Protein AF-A0A937NQ69-F1 (afdb_monomer)

Sequence (233 aa):
MQRYAHHDDRSLALEIIPSWLDWVEQQDMAGAYMATWIAFNAIYVAEYKRPYAERAKNGPKYPKEPNEYGLKLIRLQGPPSERCMIRHTLGKLPPYFKWELLNLSSPTKKGDTCLSFFARRIPVWQDTEIAQDELKQLVNGVINVRRTLNQDTPHWTPVDLNALEQFTVEAAEGATPNIPTVLVNQIGDLLYTVRNNLFHGCKVSGDSNDDEVLRNALELLRAIVTFYINWTD

pLDDT: mean 82.88, std 17.28, range [32.25, 98.56]

Solvent-accessible surface area (backbone atoms only — not comparable to full-atom values): 13733 Å² total; per-residue (Å²): 144,88,86,83,86,81,74,58,69,50,56,61,49,51,68,51,40,62,67,49,54,63,51,27,77,76,45,57,74,66,53,23,38,52,52,55,46,52,48,40,49,47,50,26,57,46,66,57,77,63,68,70,63,73,79,66,89,82,58,82,79,72,83,60,66,51,46,103,83,68,47,74,57,83,83,64,75,70,50,78,52,68,69,55,33,42,36,52,41,60,64,68,54,53,69,71,56,51,52,46,61,60,59,34,70,24,88,85,42,90,92,40,22,28,56,52,48,32,37,69,38,64,31,70,58,90,78,37,78,36,55,47,36,78,86,68,45,78,36,26,33,42,66,32,67,91,69,33,84,48,72,53,61,60,37,61,37,61,46,64,49,67,64,50,49,52,38,51,53,36,47,72,73,70,48,86,49,76,78,57,67,67,59,59,39,33,52,45,50,38,49,51,39,54,49,51,40,64,80,66,48,86,70,60,100,65,58,86,62,51,66,62,52,46,51,31,44,36,52,56,50,47,54,53,45,53,48,62,64,70,57,76,133

Foldseek 3Di:
DPDPPDDLLLVVLLVCLVVLQVVLVVDDLLSNLVSLVVSVLSQLVSQVPDPQFDPPPDDPQPDFDQDVVRDRDRPTVGGPDPLRSLLSSLVPDDLVLLVCLLQDCQPVDPPDALLRQQQPDFADAPNDTQQAALVRDGDGQAFQNVPQPDSNDTDHLHADPVLSVQQVVCVVVVHPGDRDSRRSSSLSVSSVSLNNCSVPPPDDPPSPPNVSSSRSNSSSSCSSSVCSSPDDD

Structure (mmCIF, N/CA/C/O backbone):
data_AF-A0A937NQ69-F1
#
_entry.id   AF-A0A937NQ69-F1
#
loop_
_atom_site.group_PDB
_atom_site.id
_atom_site.type_symbol
_atom_site.label_atom_id
_atom_site.label_alt_id
_atom_site.label_comp_id
_atom_site.label_asym_id
_atom_site.label_entity_id
_atom_site.label_seq_id
_atom_site.pdbx_PDB_ins_code
_atom_site.Cartn_x
_atom_site.Cartn_y
_atom_site.Cartn_z
_atom_site.occupancy
_atom_site.B_iso_or_equiv
_atom_site.auth_seq_id
_atom_site.auth_comp_id
_atom_site.auth_asym_id
_atom_site.auth_atom_id
_atom_site.pdbx_PDB_model_num
ATOM 1 N N . MET A 1 1 ? 39.477 8.726 -8.463 1.00 36.53 1 MET A N 1
ATOM 2 C CA . MET A 1 1 ? 38.013 8.804 -8.669 1.00 36.53 1 MET A CA 1
ATOM 3 C C . MET A 1 1 ? 37.358 9.052 -7.305 1.00 36.53 1 MET A C 1
ATOM 5 O O . MET A 1 1 ? 36.787 8.155 -6.710 1.00 36.53 1 MET A O 1
ATOM 9 N N . GLN A 1 2 ? 37.566 10.253 -6.758 1.00 35.22 2 GLN A N 1
ATOM 10 C CA . GLN A 1 2 ? 37.153 10.692 -5.415 1.00 35.22 2 GLN A CA 1
ATOM 11 C C . GLN A 1 2 ? 36.310 11.960 -5.607 1.00 35.22 2 GLN A C 1
ATOM 13 O O . GLN A 1 2 ? 36.849 13.061 -5.602 1.00 35.22 2 GLN A O 1
ATOM 18 N N . ARG A 1 3 ? 35.016 11.815 -5.916 1.00 32.25 3 ARG A N 1
ATOM 19 C CA . ARG A 1 3 ? 34.128 12.973 -6.156 1.00 32.25 3 ARG A CA 1
ATOM 20 C C . ARG A 1 3 ? 32.728 12.874 -5.537 1.00 32.25 3 ARG A C 1
ATOM 22 O O . ARG A 1 3 ? 31.893 13.707 -5.845 1.00 32.25 3 ARG A O 1
ATOM 29 N N . TYR A 1 4 ? 32.505 11.928 -4.625 1.00 40.19 4 TYR A N 1
ATOM 30 C CA . TYR A 1 4 ? 31.243 11.791 -3.876 1.00 40.19 4 TYR A CA 1
ATOM 31 C C . TYR A 1 4 ? 31.490 11.603 -2.373 1.00 40.19 4 TYR A C 1
ATOM 33 O O . TYR A 1 4 ? 30.848 10.795 -1.718 1.00 40.19 4 TYR A O 1
ATOM 41 N N . ALA A 1 5 ? 32.491 12.288 -1.824 1.00 39.75 5 ALA A N 1
ATOM 42 C CA . ALA A 1 5 ? 32.742 12.288 -0.389 1.00 39.75 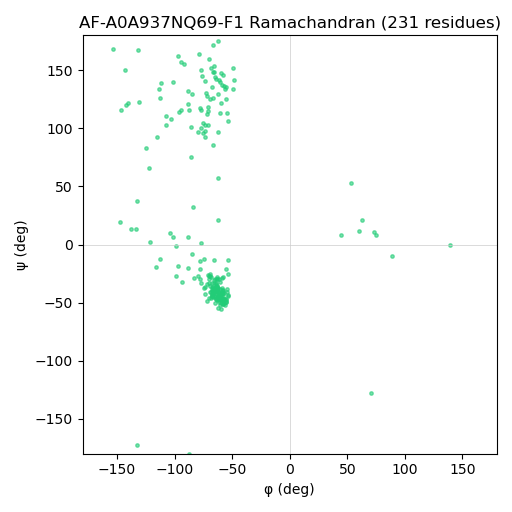5 ALA A CA 1
ATOM 43 C C . ALA A 1 5 ? 32.335 13.660 0.151 1.00 39.75 5 ALA A C 1
ATOM 45 O O . ALA A 1 5 ? 33.072 14.611 -0.085 1.00 39.75 5 ALA A O 1
ATOM 46 N N . HIS A 1 6 ? 31.158 13.732 0.793 1.00 42.56 6 HIS A N 1
ATOM 47 C CA . HIS A 1 6 ? 30.774 14.651 1.887 1.00 42.56 6 HIS A CA 1
ATOM 48 C C . HIS A 1 6 ? 29.361 15.257 1.860 1.00 42.56 6 HIS A C 1
ATOM 50 O O . HIS A 1 6 ? 29.017 15.924 2.830 1.00 42.56 6 HIS A O 1
ATOM 56 N N . HIS A 1 7 ? 28.507 14.977 0.873 1.00 45.22 7 HIS A N 1
ATOM 57 C CA . HIS A 1 7 ? 27.068 15.189 1.079 1.00 45.22 7 HIS A CA 1
ATOM 58 C C . HIS A 1 7 ? 26.450 13.923 1.676 1.00 45.22 7 HIS A C 1
ATOM 60 O O . HIS A 1 7 ? 26.743 12.823 1.215 1.00 45.22 7 HIS A O 1
ATOM 66 N N . ASP A 1 8 ? 25.654 14.074 2.738 1.00 66.75 8 ASP A N 1
ATOM 67 C CA . ASP A 1 8 ? 24.779 13.006 3.222 1.00 66.75 8 ASP A CA 1
ATOM 68 C C . ASP A 1 8 ? 23.813 12.677 2.077 1.00 66.75 8 ASP A C 1
ATOM 70 O O . ASP A 1 8 ? 23.024 13.532 1.673 1.00 66.75 8 ASP A O 1
ATOM 74 N N . ASP A 1 9 ? 23.912 11.474 1.501 1.00 62.81 9 ASP A N 1
ATOM 75 C CA . ASP A 1 9 ? 23.063 11.034 0.382 1.00 62.81 9 ASP A CA 1
ATOM 76 C C . ASP A 1 9 ? 21.566 11.192 0.717 1.00 62.81 9 ASP A C 1
ATOM 78 O O . ASP A 1 9 ? 20.745 11.406 -0.175 1.00 62.81 9 ASP A O 1
ATOM 82 N N . ARG A 1 10 ? 21.216 11.163 2.015 1.00 66.31 10 ARG A N 1
ATOM 83 C CA . ARG A 1 10 ? 19.878 11.492 2.521 1.00 66.31 10 ARG A CA 1
ATOM 84 C C . ARG A 1 10 ? 19.500 12.945 2.236 1.00 66.31 10 ARG A C 1
ATOM 86 O O . ARG A 1 10 ? 18.413 13.181 1.727 1.00 66.31 10 ARG A O 1
ATOM 93 N N . SER A 1 11 ? 20.373 13.909 2.525 1.00 67.88 11 SER A N 1
ATOM 94 C CA . SER A 1 11 ? 20.102 15.335 2.299 1.00 67.88 11 SER A CA 1
ATOM 95 C C . SER A 1 11 ? 19.882 15.639 0.819 1.00 67.88 11 SER A C 1
ATOM 97 O O . SER A 1 11 ? 18.894 16.277 0.479 1.00 67.88 11 SER A O 1
ATOM 99 N N . LEU A 1 12 ? 20.723 15.100 -0.072 1.00 68.69 12 LEU A N 1
ATOM 100 C CA . LEU A 1 12 ? 20.570 15.318 -1.516 1.00 68.69 12 LEU A CA 1
ATOM 101 C C . LEU A 1 12 ? 19.281 14.683 -2.064 1.00 68.69 12 LEU A C 1
ATOM 103 O O . LEU A 1 12 ? 18.602 15.274 -2.901 1.00 68.69 12 LEU A O 1
ATOM 107 N N . ALA A 1 13 ? 18.935 13.483 -1.587 1.00 68.06 13 ALA A N 1
ATOM 108 C CA . ALA A 1 13 ? 17.679 12.834 -1.939 1.00 68.06 13 ALA A CA 1
ATOM 109 C C . ALA A 1 13 ? 16.472 13.654 -1.466 1.00 68.06 13 ALA A C 1
ATOM 111 O O . ALA A 1 13 ? 15.539 13.843 -2.234 1.00 68.06 13 ALA A O 1
ATOM 112 N N . LEU A 1 14 ? 16.487 14.168 -0.236 1.00 73.75 14 LEU A N 1
ATOM 113 C CA . LEU A 1 14 ? 15.378 14.954 0.307 1.00 73.75 14 LEU A CA 1
ATOM 114 C C . LEU A 1 14 ? 15.241 16.333 -0.361 1.00 73.75 14 LEU A C 1
ATOM 116 O O . LEU A 1 14 ? 14.121 16.793 -0.553 1.00 73.75 14 LEU A O 1
ATOM 120 N N . GLU A 1 15 ? 16.344 16.959 -0.783 1.00 77.94 15 GLU A N 1
ATOM 121 C CA . GLU A 1 15 ? 16.347 18.273 -1.449 1.00 77.94 15 GLU A CA 1
ATOM 122 C C . GLU A 1 15 ? 15.619 18.282 -2.804 1.00 77.94 15 GLU A C 1
ATOM 124 O O . GLU A 1 15 ? 15.009 19.288 -3.172 1.00 77.94 15 GLU A O 1
ATOM 129 N N . ILE A 1 16 ? 15.652 17.177 -3.557 1.00 78.31 16 ILE A N 1
ATOM 130 C CA . ILE A 1 16 ? 15.035 17.106 -4.896 1.00 78.31 16 ILE A CA 1
ATOM 131 C C . ILE A 1 16 ? 13.562 16.682 -4.869 1.00 78.31 16 ILE A C 1
ATOM 133 O O . ILE A 1 16 ? 12.834 16.947 -5.829 1.00 78.31 16 ILE A O 1
ATOM 137 N N . ILE A 1 17 ? 13.107 16.045 -3.786 1.00 79.62 17 ILE A N 1
ATOM 138 C CA . ILE A 1 17 ? 11.756 15.476 -3.709 1.00 79.62 17 ILE A CA 1
ATOM 139 C C . ILE A 1 17 ? 10.645 16.540 -3.797 1.00 79.62 17 ILE A C 1
ATOM 141 O O . ILE A 1 17 ? 9.675 16.263 -4.500 1.00 79.62 17 ILE A O 1
ATOM 145 N N . PRO A 1 18 ? 10.734 17.743 -3.190 1.00 80.06 18 PRO A N 1
ATOM 146 C CA . PRO A 1 18 ? 9.692 18.764 -3.341 1.00 80.06 18 PRO A CA 1
ATOM 147 C C . PRO A 1 18 ? 9.409 19.119 -4.807 1.00 80.06 18 PRO A C 1
ATOM 149 O O . PRO A 1 18 ? 8.265 19.062 -5.245 1.00 80.06 18 PRO A O 1
ATOM 152 N N . SER A 1 19 ? 10.461 19.350 -5.602 1.00 78.31 19 SER A N 1
ATOM 153 C CA . SER A 1 19 ? 10.330 19.605 -7.046 1.00 78.31 19 SER A CA 1
ATOM 154 C C . SER A 1 19 ? 9.688 18.427 -7.793 1.00 78.31 19 SER A C 1
ATOM 156 O O . SER A 1 19 ? 8.999 18.616 -8.794 1.00 78.31 19 SER A O 1
ATOM 158 N N . TRP A 1 20 ? 9.915 17.193 -7.331 1.00 77.81 20 TRP A N 1
ATOM 159 C CA . TRP A 1 20 ? 9.268 16.006 -7.894 1.00 77.81 20 TRP A CA 1
ATOM 160 C C . TRP A 1 20 ? 7.795 15.901 -7.507 1.00 77.81 20 TRP A C 1
ATOM 162 O O . TRP A 1 20 ? 6.997 15.478 -8.340 1.00 77.81 20 TRP A O 1
ATOM 172 N N . LEU A 1 21 ? 7.417 16.295 -6.289 1.00 78.38 21 LEU A N 1
ATOM 173 C CA . LEU A 1 21 ? 6.015 16.340 -5.871 1.00 78.38 21 LEU A CA 1
ATOM 174 C C . LEU A 1 21 ? 5.224 17.405 -6.641 1.00 78.38 21 LEU A C 1
ATOM 176 O O . LEU A 1 21 ? 4.097 17.136 -7.044 1.00 78.38 21 LEU A O 1
ATOM 180 N N . ASP A 1 22 ? 5.822 18.553 -6.952 1.00 81.56 22 ASP A N 1
ATOM 181 C CA . ASP A 1 22 ? 5.175 19.549 -7.818 1.00 81.56 22 ASP A CA 1
ATOM 182 C C . ASP A 1 22 ? 4.933 19.002 -9.237 1.00 81.56 22 ASP A C 1
ATOM 184 O O . ASP A 1 22 ? 3.913 19.282 -9.871 1.00 81.56 22 ASP A O 1
ATOM 188 N N . TRP A 1 23 ? 5.857 18.179 -9.746 1.00 79.31 23 TRP A N 1
ATOM 189 C CA . TRP A 1 23 ? 5.709 17.524 -11.047 1.00 79.31 23 TRP A CA 1
ATOM 190 C C . TRP A 1 23 ? 4.661 16.399 -11.040 1.00 79.31 23 TRP A C 1
ATOM 192 O O . TRP A 1 23 ? 3.956 16.217 -12.035 1.00 79.31 23 TRP A O 1
ATOM 202 N N . VAL A 1 24 ? 4.526 15.673 -9.923 1.00 80.94 24 VAL A N 1
ATOM 203 C CA . VAL A 1 24 ? 3.515 14.620 -9.704 1.00 80.94 24 VAL A CA 1
ATOM 204 C C . VAL A 1 24 ? 2.098 15.143 -9.956 1.00 80.94 24 VAL A C 1
ATOM 206 O O . VAL A 1 24 ? 1.294 14.427 -10.546 1.00 80.94 24 VAL A O 1
ATOM 209 N N . GLU A 1 25 ? 1.798 16.385 -9.566 1.00 82.12 25 GLU A N 1
ATOM 210 C CA . GLU A 1 25 ? 0.474 17.005 -9.751 1.00 82.12 25 GLU A CA 1
ATOM 211 C C . GLU A 1 25 ? 0.093 17.224 -11.228 1.00 82.12 25 GLU A C 1
ATOM 213 O O . GLU A 1 25 ? -1.067 17.475 -11.545 1.00 82.12 25 GLU A O 1
ATOM 218 N N . GLN A 1 26 ? 1.053 17.108 -12.150 1.00 83.56 26 GLN A N 1
ATOM 219 C CA . GLN A 1 26 ? 0.836 17.251 -13.594 1.00 83.56 26 GLN A CA 1
ATOM 220 C C . GLN A 1 26 ? 0.705 15.903 -14.322 1.00 83.56 26 GLN A C 1
ATOM 222 O O . GLN A 1 26 ? 0.546 15.885 -15.544 1.00 83.56 26 GLN A O 1
ATOM 227 N N . GLN A 1 27 ? 0.821 14.780 -13.608 1.00 83.31 27 GLN A N 1
ATOM 228 C CA . GLN A 1 27 ? 0.787 13.437 -14.188 1.00 83.31 27 GLN A CA 1
ATOM 229 C C . GLN A 1 27 ? -0.603 12.797 -14.082 1.00 83.31 27 GLN A C 1
ATOM 231 O O . GLN A 1 27 ? -1.436 13.192 -13.266 1.00 83.31 27 GLN A O 1
ATOM 236 N N . ASP A 1 28 ? -0.843 11.758 -14.887 1.00 88.12 28 ASP A N 1
ATOM 237 C CA . ASP A 1 28 ? -1.948 10.837 -14.625 1.00 88.12 28 ASP A CA 1
ATOM 238 C C . ASP A 1 28 ? -1.697 10.035 -13.331 1.00 88.12 28 ASP A C 1
ATOM 240 O O . ASP A 1 28 ? -0.620 10.086 -12.735 1.00 88.12 28 ASP A O 1
ATOM 244 N N . MET A 1 29 ? -2.694 9.278 -12.867 1.00 88.19 29 MET A N 1
ATOM 245 C CA . MET A 1 29 ? -2.609 8.569 -11.583 1.00 88.19 29 MET A CA 1
ATOM 246 C C . MET A 1 29 ? -1.414 7.603 -11.513 1.00 88.19 29 MET A C 1
ATOM 248 O O . MET A 1 29 ? -0.751 7.485 -10.480 1.00 88.19 29 MET A O 1
ATOM 252 N N . ALA A 1 30 ? -1.122 6.914 -12.620 1.00 88.94 30 ALA A N 1
ATOM 253 C CA . ALA A 1 30 ? -0.011 5.977 -12.702 1.00 88.94 30 ALA A CA 1
ATOM 254 C C . ALA A 1 30 ? 1.339 6.709 -12.670 1.00 88.94 30 ALA A C 1
ATOM 256 O O . ALA A 1 30 ? 2.225 6.320 -11.908 1.00 88.94 30 ALA A O 1
ATOM 257 N N . GLY A 1 31 ? 1.493 7.784 -13.445 1.00 89.12 31 GLY A N 1
ATOM 258 C CA . GLY A 1 31 ? 2.683 8.628 -13.453 1.00 89.12 31 GLY A CA 1
ATOM 259 C C . GLY A 1 31 ? 2.930 9.282 -12.096 1.00 89.12 31 GLY A C 1
ATOM 260 O O . GLY A 1 31 ? 4.052 9.230 -11.592 1.00 89.12 31 GLY A O 1
ATOM 261 N N . ALA A 1 32 ? 1.874 9.789 -11.456 1.00 91.00 32 ALA A N 1
ATOM 262 C CA . ALA A 1 32 ? 1.913 10.339 -10.108 1.00 91.00 32 ALA A CA 1
ATOM 263 C C . ALA A 1 32 ? 2.425 9.301 -9.099 1.00 91.00 32 ALA A C 1
ATOM 265 O O . ALA A 1 32 ? 3.402 9.551 -8.392 1.00 91.00 32 ALA A O 1
ATOM 266 N N . TYR A 1 33 ? 1.837 8.100 -9.094 1.00 93.50 33 TYR A N 1
ATOM 267 C CA . TYR A 1 33 ? 2.271 6.996 -8.236 1.00 93.50 33 TYR A CA 1
ATOM 268 C C . TYR A 1 33 ? 3.735 6.624 -8.451 1.00 93.50 33 TYR A C 1
ATOM 270 O O . TYR A 1 33 ? 4.491 6.458 -7.495 1.00 93.50 33 TYR A O 1
ATOM 278 N N . MET A 1 34 ? 4.155 6.507 -9.706 1.00 91.62 34 MET A N 1
ATOM 279 C CA . MET A 1 34 ? 5.513 6.107 -10.060 1.00 91.62 34 MET A CA 1
ATOM 280 C C . MET A 1 34 ? 6.543 7.159 -9.654 1.00 91.62 34 MET A C 1
ATOM 282 O O . MET A 1 34 ? 7.591 6.812 -9.111 1.00 91.62 34 MET A O 1
ATOM 286 N N . ALA A 1 35 ? 6.230 8.436 -9.849 1.00 90.31 35 ALA A N 1
ATOM 287 C CA . ALA A 1 35 ? 7.070 9.542 -9.418 1.00 90.31 35 ALA A CA 1
ATOM 288 C C . ALA A 1 35 ? 7.185 9.605 -7.883 1.00 90.31 35 ALA A C 1
ATOM 290 O O . ALA A 1 35 ? 8.296 9.671 -7.353 1.00 90.31 35 ALA A O 1
ATOM 291 N N . THR A 1 36 ? 6.072 9.468 -7.151 1.00 92.75 36 THR A N 1
ATOM 292 C CA . THR A 1 36 ? 6.104 9.385 -5.679 1.00 92.75 36 THR A CA 1
ATOM 293 C C . THR A 1 36 ? 6.846 8.127 -5.197 1.00 92.75 36 THR A C 1
ATOM 295 O O . THR A 1 36 ? 7.565 8.171 -4.199 1.00 92.75 36 THR A O 1
ATOM 298 N N . TRP A 1 37 ? 6.766 7.008 -5.926 1.00 95.12 37 TRP A N 1
ATOM 299 C CA . TRP A 1 37 ? 7.518 5.792 -5.600 1.00 95.12 37 TRP A CA 1
ATOM 300 C C . TRP A 1 37 ? 9.026 5.983 -5.748 1.00 95.12 37 TRP A C 1
ATOM 302 O O . TRP A 1 37 ? 9.784 5.475 -4.925 1.00 95.12 37 TRP A O 1
ATOM 312 N N . ILE A 1 38 ? 9.482 6.710 -6.771 1.00 91.75 38 ILE A N 1
ATOM 313 C CA . ILE A 1 38 ? 10.907 7.024 -6.949 1.00 91.75 38 ILE A CA 1
ATOM 314 C C . ILE A 1 38 ? 11.421 7.849 -5.758 1.00 91.75 38 ILE A C 1
ATOM 316 O O . ILE A 1 38 ? 12.485 7.539 -5.221 1.00 91.75 38 ILE A O 1
ATOM 320 N N . ALA A 1 39 ? 10.641 8.825 -5.281 1.00 90.81 39 ALA A N 1
ATOM 321 C CA . ALA A 1 39 ? 10.958 9.563 -4.057 1.00 90.81 39 ALA A CA 1
ATOM 322 C C . ALA A 1 39 ? 11.054 8.628 -2.837 1.00 90.81 39 ALA A C 1
ATOM 324 O O . ALA A 1 39 ? 12.038 8.659 -2.096 1.00 90.81 39 ALA A O 1
ATOM 325 N N . PHE A 1 40 ? 10.076 7.734 -2.661 1.00 94.31 40 PHE A N 1
ATOM 326 C CA . PHE A 1 40 ? 10.102 6.757 -1.572 1.00 94.31 40 PHE A CA 1
ATOM 327 C C . PHE A 1 40 ? 11.283 5.781 -1.672 1.00 94.31 40 PHE A C 1
ATOM 329 O O . PHE A 1 40 ? 11.873 5.439 -0.648 1.00 94.31 40 PHE A O 1
ATOM 336 N N . ASN A 1 41 ? 11.681 5.378 -2.883 1.00 93.25 41 ASN A N 1
ATOM 337 C CA . ASN A 1 41 ? 12.880 4.576 -3.124 1.00 93.25 41 ASN A CA 1
ATOM 338 C C . ASN A 1 41 ? 14.144 5.272 -2.630 1.00 93.25 41 ASN A C 1
ATOM 340 O O . ASN A 1 41 ? 14.926 4.653 -1.909 1.00 93.25 41 ASN A O 1
ATOM 344 N N . ALA A 1 42 ? 14.311 6.556 -2.940 1.00 88.88 42 ALA A N 1
ATOM 345 C CA . ALA A 1 42 ? 15.435 7.329 -2.430 1.00 88.88 42 ALA A CA 1
ATOM 346 C C . ALA A 1 42 ? 15.432 7.375 -0.888 1.00 88.88 42 ALA A C 1
ATOM 348 O O . ALA A 1 42 ? 16.463 7.116 -0.263 1.00 88.88 42 ALA A O 1
ATOM 349 N N . ILE A 1 43 ? 14.261 7.593 -0.274 1.00 89.81 43 ILE A N 1
ATOM 350 C CA . ILE A 1 43 ? 14.088 7.607 1.187 1.00 89.81 43 ILE A CA 1
ATOM 351 C C . ILE A 1 43 ? 14.482 6.265 1.809 1.00 89.81 43 ILE A C 1
ATOM 353 O O . ILE A 1 43 ? 15.332 6.226 2.700 1.00 89.81 43 ILE A O 1
ATOM 357 N N . TYR A 1 44 ? 13.892 5.146 1.373 1.00 91.19 44 TYR A N 1
ATOM 358 C CA . TYR A 1 44 ? 14.148 3.874 2.050 1.00 91.19 44 TYR A CA 1
ATOM 359 C C . TYR A 1 44 ? 15.575 3.361 1.830 1.00 91.19 44 TYR A C 1
ATOM 361 O O . TYR A 1 44 ? 16.112 2.666 2.693 1.00 91.19 44 TYR A O 1
ATOM 369 N N . VAL A 1 45 ? 16.219 3.725 0.714 1.00 87.38 45 VAL A N 1
ATOM 370 C CA . VAL A 1 45 ? 17.6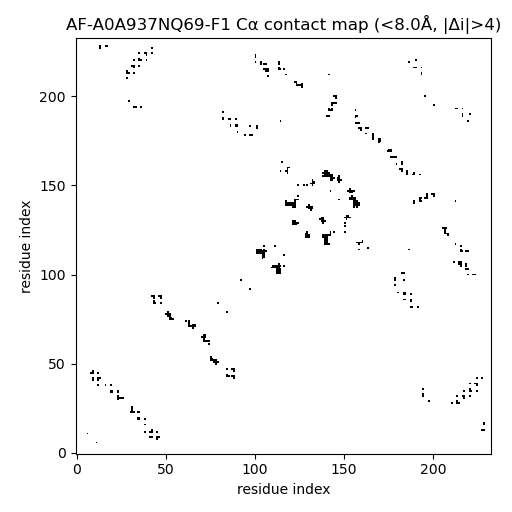39 3.428 0.480 1.00 87.38 45 VAL A CA 1
ATOM 371 C C . VAL A 1 45 ? 18.519 4.241 1.429 1.00 87.38 45 VAL A C 1
ATOM 373 O O . VAL A 1 45 ? 19.403 3.667 2.070 1.00 87.38 45 VAL A O 1
ATOM 376 N N . ALA A 1 46 ? 18.246 5.540 1.585 1.00 84.56 46 ALA A N 1
ATOM 377 C CA . ALA A 1 46 ? 18.975 6.404 2.512 1.00 84.56 46 ALA A CA 1
ATOM 378 C C . ALA A 1 46 ? 18.808 5.955 3.977 1.00 84.56 46 ALA A C 1
ATOM 380 O O . ALA A 1 46 ? 19.776 5.900 4.739 1.00 84.56 46 ALA A O 1
ATOM 381 N N . GLU A 1 47 ? 17.598 5.551 4.372 1.00 84.56 47 GLU A N 1
ATOM 382 C CA . GLU A 1 47 ? 17.288 5.113 5.737 1.00 84.56 47 GLU A CA 1
ATOM 383 C C . GLU A 1 47 ? 17.919 3.773 6.128 1.00 84.56 47 GLU A C 1
ATOM 385 O O . GLU A 1 47 ? 18.127 3.504 7.323 1.00 84.56 47 GLU A O 1
ATOM 390 N N . TYR A 1 48 ? 18.219 2.915 5.151 1.00 79.62 48 TYR A N 1
ATOM 391 C CA . TYR A 1 48 ? 18.755 1.587 5.423 1.00 79.62 48 TYR A CA 1
ATOM 392 C C . TYR A 1 48 ? 20.254 1.605 5.781 1.00 79.62 48 TYR A C 1
ATOM 394 O O . TYR A 1 48 ? 20.712 0.678 6.446 1.00 79.62 48 TYR A O 1
ATOM 402 N N . LYS A 1 49 ? 21.010 2.660 5.413 1.00 67.19 49 LYS A N 1
ATOM 403 C CA . LYS A 1 49 ? 22.432 2.952 5.755 1.00 67.19 49 LYS A CA 1
ATOM 404 C C . LYS A 1 49 ? 23.451 1.792 5.650 1.00 67.19 49 LYS A C 1
ATOM 406 O O . LYS A 1 49 ? 24.602 1.958 6.051 1.00 67.19 49 LYS A O 1
ATOM 411 N N . ARG A 1 50 ? 23.085 0.623 5.111 1.00 59.16 50 ARG A N 1
ATOM 412 C CA . ARG A 1 50 ? 23.984 -0.522 4.904 1.00 59.16 50 ARG A CA 1
ATOM 413 C C . ARG A 1 50 ? 24.419 -0.604 3.442 1.00 59.16 50 ARG A C 1
ATOM 415 O O . ARG A 1 50 ? 23.579 -0.429 2.559 1.00 59.16 50 ARG A O 1
ATOM 422 N N . PRO A 1 51 ? 25.694 -0.919 3.163 1.00 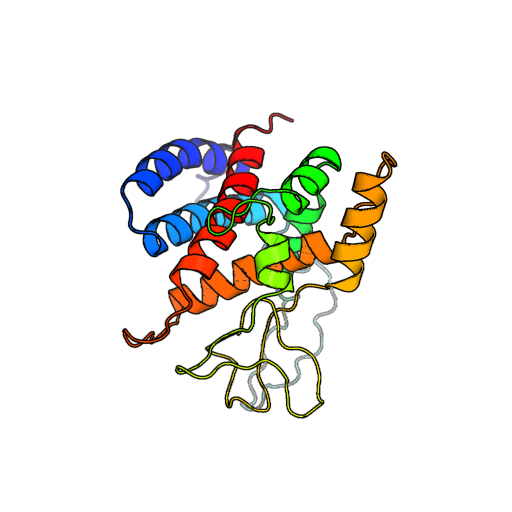53.44 51 PRO A N 1
ATOM 423 C CA . PRO A 1 51 ? 26.141 -1.170 1.802 1.00 53.44 51 PRO A CA 1
ATOM 424 C C . PRO A 1 51 ? 25.329 -2.308 1.173 1.00 53.44 51 PRO A C 1
ATOM 426 O O . PRO A 1 51 ? 25.153 -3.358 1.790 1.00 53.44 51 PRO A O 1
ATOM 429 N N . TYR A 1 52 ? 24.912 -2.145 -0.087 1.00 47.91 52 TYR A N 1
ATOM 430 C CA . TYR A 1 52 ? 24.292 -3.216 -0.886 1.00 47.91 52 TYR A CA 1
ATOM 431 C C . TYR A 1 52 ? 25.164 -4.482 -0.979 1.00 47.91 52 TYR A C 1
ATOM 433 O O . TYR A 1 52 ? 24.668 -5.570 -1.261 1.00 47.91 52 TYR A O 1
ATOM 441 N N . ALA A 1 53 ? 26.468 -4.353 -0.736 1.00 48.09 53 ALA A N 1
ATOM 442 C CA . ALA A 1 53 ? 27.374 -5.472 -0.572 1.00 48.09 53 ALA A CA 1
ATOM 443 C C . ALA A 1 53 ? 28.465 -5.107 0.438 1.00 48.09 53 ALA A C 1
ATOM 445 O O . ALA A 1 53 ? 29.300 -4.237 0.187 1.00 48.09 53 ALA A O 1
ATOM 446 N N . GLU A 1 54 ? 28.504 -5.810 1.566 1.00 44.88 54 GLU A N 1
ATOM 447 C CA . GLU A 1 54 ? 29.675 -5.799 2.432 1.00 44.88 54 GLU A CA 1
ATOM 448 C C . GLU A 1 54 ? 30.644 -6.882 1.961 1.00 44.88 54 GLU A C 1
ATOM 450 O O . GLU A 1 54 ? 30.363 -8.083 1.989 1.00 44.88 54 GLU A O 1
ATOM 455 N N . ARG A 1 55 ? 31.826 -6.462 1.505 1.00 46.53 55 ARG A N 1
ATOM 456 C CA . ARG A 1 55 ? 32.921 -7.399 1.263 1.00 46.53 55 ARG A CA 1
ATOM 457 C C . ARG A 1 55 ? 33.398 -7.863 2.636 1.00 46.53 55 ARG A C 1
ATOM 459 O O . ARG A 1 55 ? 34.074 -7.104 3.326 1.00 46.53 55 ARG A O 1
ATOM 466 N N . ALA A 1 56 ? 33.026 -9.077 3.043 1.00 51.19 56 ALA A N 1
ATOM 467 C CA . ALA A 1 56 ? 33.472 -9.645 4.310 1.00 51.19 56 ALA A CA 1
ATOM 468 C C . ALA A 1 56 ? 35.007 -9.586 4.368 1.00 51.19 56 ALA A C 1
ATOM 470 O O . ALA A 1 56 ? 35.684 -10.328 3.656 1.00 51.19 56 ALA A O 1
ATOM 471 N N . LYS A 1 57 ? 35.562 -8.672 5.177 1.00 55.12 57 LYS A N 1
ATOM 472 C CA . LYS A 1 57 ? 37.017 -8.475 5.259 1.00 55.12 57 LYS A CA 1
ATOM 473 C C . LYS A 1 57 ? 37.721 -9.728 5.790 1.00 55.12 57 LYS A C 1
ATOM 475 O O . LYS A 1 57 ? 38.843 -9.965 5.375 1.00 55.12 57 LYS A O 1
ATOM 480 N N . ASN A 1 58 ? 37.039 -10.539 6.614 1.00 52.19 58 ASN A N 1
ATOM 481 C CA . ASN A 1 58 ? 37.563 -11.758 7.255 1.00 52.19 58 ASN A CA 1
ATOM 482 C C . ASN A 1 58 ? 36.505 -12.875 7.466 1.00 52.19 58 ASN A C 1
ATOM 484 O O . ASN A 1 58 ? 36.683 -13.738 8.320 1.00 52.19 58 ASN A O 1
ATOM 488 N N . GLY A 1 59 ? 35.374 -12.862 6.748 1.00 53.56 59 GLY A N 1
ATOM 489 C CA . GLY A 1 59 ? 34.330 -13.887 6.920 1.00 53.56 59 GLY A CA 1
ATOM 490 C C . GLY A 1 59 ? 34.702 -15.219 6.251 1.00 53.56 59 GLY A C 1
ATOM 491 O O . GLY A 1 59 ? 35.408 -15.197 5.236 1.00 53.56 59 GLY A O 1
ATOM 492 N N . PRO A 1 60 ? 34.236 -16.378 6.764 1.00 44.72 60 PRO A N 1
ATOM 493 C CA . PRO A 1 60 ? 34.437 -17.650 6.083 1.00 44.72 60 PRO A CA 1
ATOM 494 C C . PRO A 1 60 ? 33.885 -17.535 4.661 1.00 44.72 60 PRO A C 1
ATOM 496 O O . PRO A 1 60 ? 32.733 -17.158 4.447 1.00 44.72 60 PRO A O 1
ATOM 499 N N . LYS A 1 61 ? 34.729 -17.838 3.671 1.00 51.94 61 LYS A N 1
ATOM 500 C CA . LYS A 1 61 ? 34.287 -18.038 2.291 1.00 51.94 61 LYS A CA 1
ATOM 501 C C . LYS A 1 61 ? 33.341 -19.235 2.333 1.00 51.94 61 LYS A C 1
ATOM 503 O O . LYS A 1 61 ? 33.820 -20.364 2.383 1.00 51.94 61 LYS A O 1
ATOM 508 N N . TYR A 1 62 ? 32.030 -18.996 2.398 1.00 47.75 62 TYR A N 1
ATOM 509 C CA . TYR A 1 62 ? 31.049 -20.078 2.372 1.00 47.75 62 TYR A CA 1
ATOM 510 C C . TYR A 1 62 ? 31.378 -21.013 1.195 1.00 47.75 62 TYR A C 1
ATOM 512 O O . TYR A 1 62 ? 31.711 -20.515 0.109 1.00 47.75 62 TYR A O 1
ATOM 520 N N . PRO A 1 63 ? 31.370 -22.342 1.401 1.00 47.84 63 PRO A N 1
ATOM 521 C CA . PRO A 1 63 ? 31.714 -23.284 0.351 1.00 47.84 63 PRO A CA 1
ATOM 522 C C . PRO A 1 63 ? 30.816 -23.067 -0.871 1.00 47.84 63 PRO A C 1
ATOM 524 O O . PRO A 1 63 ? 29.606 -22.871 -0.772 1.00 47.84 63 PRO A O 1
ATOM 527 N N . LYS A 1 64 ? 31.474 -23.039 -2.030 1.00 52.88 64 LYS A N 1
ATOM 528 C CA . LYS A 1 64 ? 30.884 -22.877 -3.354 1.00 52.88 64 LYS A CA 1
ATOM 529 C C . LYS A 1 64 ? 30.224 -24.192 -3.747 1.00 52.88 64 LYS A C 1
ATOM 531 O O . LYS A 1 64 ? 30.917 -25.064 -4.272 1.00 52.88 64 LYS A O 1
ATOM 536 N N . GLU A 1 65 ? 28.926 -24.335 -3.527 1.00 51.16 65 GLU A N 1
ATOM 537 C CA . GLU A 1 65 ? 28.190 -25.299 -4.339 1.00 51.16 65 GLU A CA 1
ATOM 538 C C . GLU A 1 65 ? 28.182 -24.767 -5.779 1.00 51.16 65 GLU A C 1
ATOM 540 O O . GLU A 1 65 ? 27.877 -23.585 -5.991 1.00 51.16 65 GLU A O 1
ATOM 545 N N . PRO A 1 66 ? 28.620 -25.565 -6.768 1.00 55.97 66 PRO A N 1
ATOM 546 C CA . PRO A 1 66 ? 28.396 -25.219 -8.160 1.00 55.97 66 PRO A CA 1
ATOM 547 C C . PRO A 1 66 ? 26.895 -25.006 -8.352 1.00 55.97 66 PRO A C 1
ATOM 549 O O . PRO A 1 66 ? 26.096 -25.796 -7.851 1.00 55.97 66 PRO A O 1
ATOM 552 N N . ASN A 1 67 ? 26.501 -23.952 -9.066 1.00 60.88 67 ASN A N 1
ATOM 553 C CA . ASN A 1 67 ? 25.119 -23.893 -9.536 1.00 60.88 67 ASN A CA 1
ATOM 554 C C . ASN A 1 67 ? 24.846 -25.068 -10.500 1.00 60.88 67 ASN A C 1
ATOM 556 O O . ASN A 1 67 ? 25.761 -25.801 -10.881 1.00 60.88 67 ASN A O 1
ATOM 560 N N . GLU A 1 68 ? 23.602 -25.219 -10.944 1.00 60.25 68 GLU A N 1
ATOM 561 C CA . GLU A 1 68 ? 23.182 -26.240 -11.921 1.00 60.25 68 GLU A CA 1
ATOM 562 C C . GLU A 1 68 ? 23.999 -26.247 -13.237 1.00 60.25 68 GLU A C 1
ATOM 564 O O . GLU A 1 68 ? 23.970 -27.224 -13.979 1.00 60.25 68 GLU A O 1
ATOM 569 N N . TYR A 1 69 ? 24.796 -25.201 -13.489 1.00 68.56 69 TYR A N 1
ATOM 570 C CA . TYR A 1 69 ? 25.696 -25.054 -14.637 1.00 68.56 69 TYR A CA 1
ATOM 571 C C . TYR A 1 69 ? 27.184 -25.278 -14.304 1.00 68.56 69 TYR A C 1
ATOM 573 O O . TYR A 1 69 ? 28.055 -24.965 -15.113 1.00 68.56 69 TYR A O 1
ATOM 581 N N . GLY A 1 70 ? 27.524 -25.763 -13.105 1.00 74.31 70 GLY A N 1
ATOM 582 C CA . GLY A 1 70 ? 28.912 -26.011 -12.699 1.00 74.31 70 GLY A CA 1
ATOM 583 C C . GLY A 1 70 ? 29.722 -24.749 -12.358 1.00 74.31 70 GLY A C 1
ATOM 584 O O . GLY A 1 70 ? 30.934 -24.829 -12.136 1.00 74.31 70 GLY A O 1
ATOM 585 N N . LEU A 1 71 ? 29.088 -23.573 -12.289 1.00 63.81 71 LEU A N 1
ATOM 586 C CA . LEU A 1 71 ? 29.768 -22.305 -12.035 1.00 63.81 71 LEU A CA 1
ATOM 587 C C . LEU A 1 71 ? 29.959 -22.057 -10.536 1.00 63.81 71 LEU A C 1
ATOM 589 O O . LEU A 1 71 ? 29.030 -22.093 -9.730 1.00 63.81 71 LEU A O 1
ATOM 593 N N . LYS A 1 72 ? 31.200 -21.728 -10.172 1.00 59.31 72 LYS A N 1
ATOM 594 C CA . LYS A 1 72 ? 31.639 -21.410 -8.808 1.00 59.31 72 LYS A CA 1
ATOM 595 C C . LYS A 1 72 ? 31.421 -19.931 -8.472 1.00 59.31 72 LYS A C 1
ATOM 597 O O . LYS A 1 72 ? 32.387 -19.162 -8.413 1.00 59.31 72 LYS A O 1
ATOM 602 N N . LEU A 1 73 ? 30.175 -19.538 -8.225 1.00 57.28 73 LEU A N 1
ATOM 603 C CA . LEU A 1 73 ? 29.823 -18.161 -7.860 1.00 57.28 73 LEU A CA 1
ATOM 604 C C . LEU A 1 73 ? 30.187 -17.846 -6.399 1.00 57.28 73 LEU A C 1
ATOM 606 O O . LEU A 1 73 ? 30.129 -18.705 -5.521 1.00 57.28 73 LEU A O 1
ATOM 610 N N . ILE A 1 74 ? 30.606 -16.607 -6.127 1.00 58.69 74 ILE A N 1
ATOM 611 C CA . ILE A 1 74 ? 30.787 -16.124 -4.752 1.00 58.69 74 ILE A CA 1
ATOM 612 C C . ILE A 1 74 ? 29.396 -15.811 -4.204 1.00 58.69 74 ILE A C 1
ATOM 614 O O . ILE A 1 74 ? 28.734 -14.902 -4.701 1.00 58.69 74 ILE A O 1
ATOM 618 N N . ARG A 1 75 ? 28.966 -16.536 -3.167 1.00 52.25 75 ARG A N 1
ATOM 619 C CA . ARG A 1 75 ? 27.765 -16.178 -2.411 1.00 52.25 75 ARG A CA 1
ATOM 620 C C . ARG A 1 75 ? 28.101 -14.963 -1.551 1.00 52.25 75 ARG A C 1
ATOM 622 O O . ARG A 1 75 ? 28.652 -15.093 -0.461 1.00 52.25 75 ARG A O 1
ATOM 629 N N . LEU A 1 76 ? 27.844 -13.773 -2.085 1.00 56.03 76 LEU A N 1
ATOM 630 C CA . LEU A 1 76 ? 27.765 -12.572 -1.260 1.00 56.03 76 LEU A CA 1
ATOM 631 C C . LEU A 1 76 ? 26.608 -12.789 -0.276 1.00 56.03 76 LEU A C 1
ATOM 633 O O . LEU A 1 76 ? 25.597 -13.385 -0.661 1.00 56.03 76 LEU A O 1
ATOM 637 N N . GLN A 1 77 ? 26.738 -12.349 0.982 1.00 58.19 77 GLN A N 1
ATOM 638 C CA . GLN A 1 77 ? 25.529 -12.118 1.774 1.00 58.19 77 GLN A CA 1
ATOM 639 C C . GLN A 1 77 ? 24.678 -11.176 0.928 1.00 58.19 77 GLN A C 1
ATOM 641 O O . GLN A 1 77 ? 25.135 -10.086 0.580 1.00 58.19 77 GLN A O 1
ATOM 646 N N . GLY A 1 78 ? 23.539 -11.684 0.451 1.00 57.03 78 GLY A N 1
ATOM 647 C CA . GLY A 1 78 ? 22.721 -10.947 -0.497 1.00 57.03 78 GLY A CA 1
ATOM 648 C C . GLY A 1 78 ? 22.328 -9.612 0.127 1.00 57.03 78 GLY A C 1
ATOM 649 O O . GLY A 1 78 ? 22.133 -9.569 1.348 1.00 57.03 78 GLY A O 1
ATOM 650 N N . PRO A 1 79 ? 22.218 -8.534 -0.668 1.00 64.56 79 PRO A N 1
ATOM 651 C CA . PRO A 1 79 ? 21.628 -7.307 -0.168 1.00 64.56 79 PRO A CA 1
ATOM 652 C C . PRO A 1 79 ? 20.292 -7.619 0.522 1.00 64.56 79 PRO A C 1
ATOM 654 O O . PRO A 1 79 ? 19.619 -8.594 0.154 1.00 64.56 79 PRO A O 1
ATOM 657 N N . PRO A 1 80 ? 19.886 -6.808 1.509 1.00 78.50 80 PRO A N 1
ATOM 658 C CA . PRO A 1 80 ? 18.526 -6.883 2.028 1.00 78.50 80 PRO A CA 1
ATOM 659 C C . PRO A 1 80 ? 17.528 -6.878 0.868 1.00 78.50 80 PRO A C 1
ATOM 661 O O . PRO A 1 80 ? 17.703 -6.166 -0.123 1.00 78.50 80 PRO A O 1
ATOM 664 N N . SER A 1 81 ? 16.461 -7.669 0.980 1.00 88.50 81 SER A N 1
ATOM 665 C CA . SER A 1 81 ? 15.370 -7.538 0.016 1.00 88.50 81 SER A CA 1
ATOM 666 C C . SER A 1 81 ? 14.797 -6.120 0.078 1.00 88.50 81 SER A C 1
ATOM 668 O O . SER A 1 81 ? 14.748 -5.512 1.148 1.00 88.50 81 SER A O 1
ATOM 670 N N . GLU A 1 82 ? 14.315 -5.601 -1.048 1.00 90.62 82 GLU A N 1
ATOM 671 C CA . GLU A 1 82 ? 13.677 -4.280 -1.098 1.00 90.62 82 GLU A CA 1
ATOM 672 C C . GLU A 1 82 ? 12.531 -4.162 -0.084 1.00 90.62 82 GLU A C 1
ATOM 674 O O . GLU A 1 82 ? 12.452 -3.187 0.656 1.00 90.62 82 GLU A O 1
ATOM 679 N N . ARG A 1 83 ? 11.724 -5.222 0.067 1.00 92.12 83 ARG A N 1
ATOM 680 C CA . ARG A 1 83 ? 10.689 -5.309 1.111 1.00 92.12 83 ARG A CA 1
ATOM 681 C C . ARG A 1 83 ? 11.254 -5.176 2.528 1.00 92.12 83 ARG A C 1
ATOM 683 O O . ARG A 1 83 ? 10.618 -4.564 3.377 1.00 92.12 83 ARG A O 1
ATOM 690 N N . CYS A 1 84 ? 12.436 -5.729 2.805 1.00 91.31 84 CYS A N 1
ATOM 691 C CA . CYS A 1 84 ? 13.098 -5.554 4.099 1.00 91.31 84 CYS A CA 1
ATOM 692 C C . CYS A 1 84 ? 13.513 -4.096 4.327 1.00 91.31 84 CYS A C 1
ATOM 694 O O . CYS A 1 84 ? 13.320 -3.598 5.433 1.00 91.31 84 CYS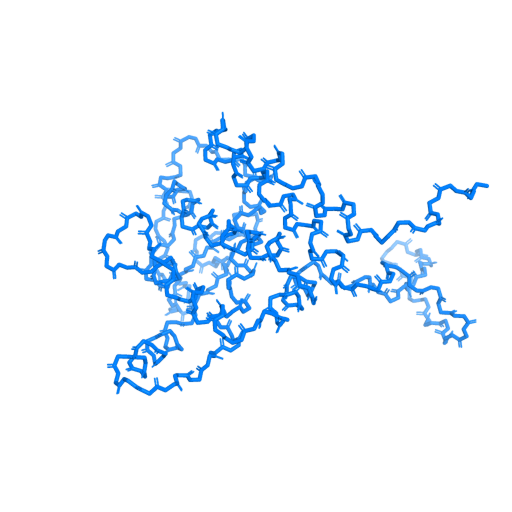 A O 1
ATOM 696 N N . MET A 1 85 ? 14.022 -3.411 3.297 1.00 93.31 85 MET A N 1
ATOM 697 C CA . MET A 1 85 ? 14.354 -1.985 3.389 1.00 93.31 85 MET A CA 1
ATOM 698 C C . MET A 1 85 ? 13.101 -1.138 3.630 1.00 93.31 85 MET A C 1
ATOM 700 O O . MET A 1 85 ? 13.077 -0.355 4.572 1.00 93.31 85 MET A O 1
ATOM 704 N N . ILE A 1 86 ? 12.029 -1.379 2.870 1.00 95.50 86 ILE A N 1
ATOM 705 C CA . ILE A 1 86 ? 10.734 -0.702 3.032 1.00 95.50 86 ILE A CA 1
ATOM 706 C C . ILE A 1 86 ? 10.200 -0.879 4.458 1.00 95.50 86 ILE A C 1
ATOM 708 O O . ILE A 1 86 ? 9.894 0.102 5.130 1.00 95.50 86 ILE A O 1
ATOM 712 N N . ARG A 1 87 ? 10.122 -2.119 4.956 1.00 95.44 87 ARG A N 1
ATOM 713 C CA . ARG A 1 87 ? 9.626 -2.404 6.313 1.00 95.44 87 ARG A CA 1
ATOM 714 C C . ARG A 1 87 ? 10.507 -1.777 7.394 1.00 95.44 87 ARG A C 1
ATOM 716 O O . ARG A 1 87 ? 9.983 -1.275 8.380 1.00 95.44 87 ARG A O 1
ATOM 723 N N . HIS A 1 88 ? 11.829 -1.771 7.210 1.00 93.56 88 HIS A N 1
ATOM 724 C CA . HIS A 1 88 ? 12.760 -1.092 8.121 1.00 93.56 88 HIS A CA 1
ATOM 725 C C . HIS A 1 88 ? 12.491 0.414 8.178 1.00 93.56 88 HIS A C 1
ATOM 727 O O . HIS A 1 88 ? 12.384 0.974 9.266 1.00 93.56 88 HIS A O 1
ATOM 733 N N . THR A 1 89 ? 12.320 1.050 7.021 1.00 94.38 89 THR A N 1
ATOM 734 C CA . THR A 1 89 ? 11.970 2.470 6.910 1.00 94.38 89 THR A CA 1
ATOM 735 C C . THR A 1 89 ? 10.635 2.766 7.588 1.00 94.38 89 THR A C 1
ATOM 737 O O . THR A 1 89 ? 10.593 3.581 8.503 1.00 94.38 89 THR A O 1
ATOM 740 N N . LEU A 1 90 ? 9.565 2.033 7.266 1.00 96.06 90 LEU A N 1
ATOM 741 C CA . LEU A 1 90 ? 8.261 2.220 7.921 1.00 96.06 90 LEU A CA 1
ATOM 742 C C . LEU A 1 90 ? 8.301 1.919 9.430 1.00 96.06 90 LEU A C 1
ATOM 744 O O . LEU A 1 90 ? 7.588 2.536 10.222 1.00 96.06 90 LEU A O 1
ATOM 748 N N . GLY A 1 91 ? 9.176 1.007 9.856 1.00 95.00 91 GLY A N 1
ATOM 749 C CA . GLY A 1 91 ? 9.427 0.702 11.261 1.00 95.00 91 GLY A CA 1
ATOM 750 C C . GLY A 1 91 ? 9.968 1.894 12.055 1.00 95.00 91 GLY A C 1
ATOM 751 O O . GLY A 1 91 ? 9.644 2.014 13.239 1.00 95.00 91 GLY A O 1
ATOM 752 N N . LYS A 1 92 ? 10.710 2.803 11.409 1.00 94.06 92 LYS A N 1
ATOM 753 C CA . LYS A 1 92 ? 11.247 4.031 12.020 1.00 94.06 92 LYS A CA 1
ATOM 754 C C . LYS A 1 92 ? 10.221 5.149 12.187 1.00 94.06 92 LYS A C 1
ATOM 756 O O . LYS A 1 92 ? 10.498 6.085 12.929 1.00 94.06 92 LYS A O 1
ATOM 761 N N . LEU A 1 93 ? 9.056 5.060 11.539 1.00 95.00 93 LEU A N 1
ATOM 762 C CA . LEU A 1 93 ? 8.014 6.076 11.686 1.00 95.00 93 LEU A CA 1
ATOM 763 C C . LEU A 1 93 ? 7.595 6.203 13.164 1.00 95.00 93 LEU A C 1
ATOM 765 O O . LEU A 1 93 ? 7.429 5.178 13.848 1.00 95.00 93 LEU A O 1
ATOM 769 N N . PRO A 1 94 ? 7.407 7.431 13.676 1.00 94.94 94 PRO A N 1
ATOM 770 C CA . PRO A 1 94 ? 6.979 7.637 15.049 1.00 94.94 94 PRO A CA 1
ATOM 771 C C . PRO A 1 94 ? 5.549 7.106 15.256 1.00 94.94 94 PRO A C 1
ATOM 773 O O . PRO A 1 94 ? 4.766 7.055 14.302 1.00 94.94 94 PRO A O 1
ATOM 776 N N . PRO A 1 95 ? 5.171 6.711 16.489 1.00 94.19 95 PRO A N 1
ATOM 777 C CA . PRO A 1 95 ? 3.852 6.138 16.758 1.00 94.19 95 PRO A CA 1
ATOM 778 C C . PRO A 1 95 ? 2.683 7.009 16.280 1.00 94.19 95 PRO A C 1
ATOM 780 O O . PRO A 1 95 ? 1.783 6.492 15.631 1.00 94.19 95 PRO A O 1
ATOM 783 N N . TYR A 1 96 ? 2.714 8.326 16.511 1.00 93.69 96 TYR A N 1
ATOM 784 C CA . TYR A 1 96 ? 1.622 9.213 16.085 1.00 93.69 96 TYR A CA 1
ATOM 785 C C . TYR A 1 96 ? 1.390 9.165 14.567 1.00 93.69 96 TYR A 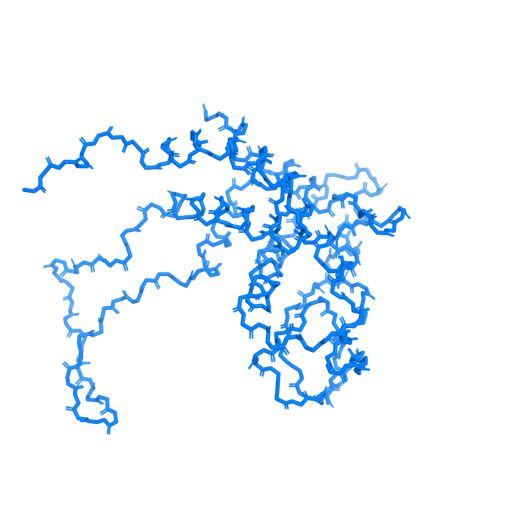C 1
ATOM 787 O O . TYR A 1 96 ? 0.250 9.121 14.117 1.00 93.69 96 TYR A O 1
ATOM 795 N N . PHE A 1 97 ? 2.462 9.094 13.775 1.00 96.06 97 PHE A N 1
ATOM 796 C CA . PHE A 1 97 ? 2.345 9.060 12.323 1.00 96.06 97 PHE A CA 1
ATOM 797 C C . PHE A 1 97 ? 1.928 7.677 11.818 1.00 96.06 97 PHE A C 1
ATOM 799 O O . PHE A 1 9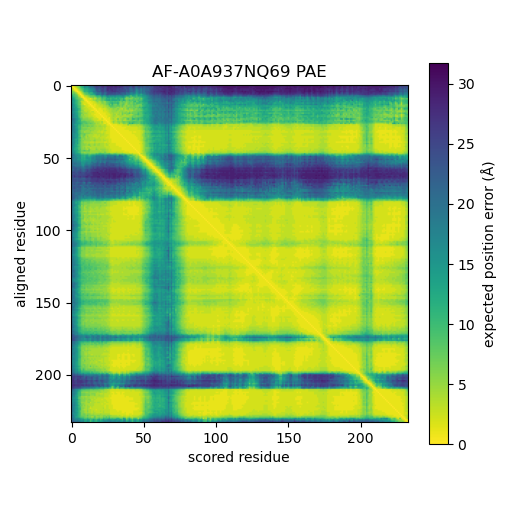7 ? 1.166 7.561 10.866 1.00 96.06 97 PHE A O 1
ATOM 806 N N . LYS A 1 98 ? 2.355 6.597 12.486 1.00 96.69 98 LYS A N 1
ATOM 807 C CA . LYS A 1 98 ? 1.815 5.261 12.194 1.00 96.69 98 LYS A CA 1
ATOM 808 C C . LYS A 1 98 ? 0.310 5.202 12.467 1.00 96.69 98 LYS A C 1
ATOM 810 O O . LYS A 1 98 ? -0.410 4.615 11.668 1.00 96.69 98 LYS A O 1
ATOM 815 N N . TRP A 1 99 ? -0.166 5.819 13.553 1.00 95.12 99 TRP A N 1
ATOM 816 C CA . TRP A 1 99 ? -1.601 5.958 13.822 1.00 95.12 99 TRP A CA 1
ATOM 817 C C . TRP A 1 99 ? -2.295 6.712 12.681 1.00 95.12 99 TRP A C 1
ATOM 819 O O . TRP A 1 99 ? -3.329 6.255 12.194 1.00 95.12 99 TRP A O 1
ATOM 829 N N . GLU A 1 100 ? -1.708 7.825 12.229 1.00 95.06 100 GLU A N 1
ATOM 830 C CA . GLU A 1 100 ? -2.261 8.661 11.154 1.00 95.06 100 GLU A CA 1
ATOM 831 C C . GLU A 1 100 ? -2.368 7.875 9.852 1.00 95.06 100 GLU A C 1
ATOM 833 O O . GLU A 1 100 ? -3.413 7.867 9.210 1.00 95.06 100 GLU A O 1
ATOM 838 N N . LEU A 1 101 ? -1.327 7.114 9.524 1.00 96.88 101 LEU A N 1
ATOM 839 C CA . LEU A 1 101 ? -1.275 6.295 8.326 1.00 96.88 101 LEU A CA 1
ATOM 840 C C . LEU A 1 101 ? -2.344 5.187 8.315 1.00 96.88 101 LEU A C 1
ATOM 842 O O . LEU A 1 101 ? -2.934 4.918 7.270 1.00 96.88 101 LEU A O 1
ATOM 846 N N . LEU A 1 102 ? -2.629 4.558 9.463 1.00 96.81 102 LEU A N 1
ATOM 847 C CA . LEU A 1 102 ? -3.697 3.552 9.583 1.00 96.81 102 LEU A CA 1
ATOM 848 C C . LEU A 1 102 ? -5.105 4.166 9.466 1.00 96.81 102 LEU A C 1
ATOM 850 O O . LEU A 1 102 ? -6.035 3.486 9.023 1.00 96.81 102 LEU A O 1
ATOM 854 N N . ASN A 1 103 ? -5.252 5.445 9.822 1.00 95.75 103 ASN A N 1
ATOM 855 C CA . ASN A 1 103 ? -6.509 6.197 9.771 1.00 95.75 103 ASN A CA 1
ATOM 856 C C . ASN A 1 103 ? -6.631 7.126 8.556 1.00 95.75 103 ASN A C 1
ATOM 858 O O . ASN A 1 103 ? -7.592 7.892 8.457 1.00 95.75 103 ASN A O 1
ATOM 862 N N . LEU A 1 104 ? -5.680 7.061 7.623 1.00 97.25 104 LEU A N 1
ATOM 863 C CA . LEU A 1 104 ? -5.654 7.936 6.462 1.00 97.25 104 LEU A CA 1
ATOM 864 C C . LEU A 1 104 ? -6.928 7.739 5.639 1.00 97.25 104 LEU A C 1
ATOM 866 O O . LEU A 1 104 ? -7.227 6.623 5.208 1.00 97.25 104 LEU A O 1
ATOM 870 N N . SER A 1 105 ? -7.694 8.812 5.447 1.00 97.81 105 SER A N 1
ATOM 871 C CA . SER A 1 105 ? -9.000 8.751 4.785 1.00 97.81 105 SER A CA 1
ATOM 872 C C . SER A 1 105 ? -8.872 8.236 3.354 1.00 97.81 105 SER A C 1
ATOM 874 O O . SER A 1 105 ? -7.942 8.589 2.636 1.00 97.81 105 SER A O 1
ATOM 876 N N . SER A 1 106 ? -9.809 7.389 2.937 1.00 97.19 106 SER A N 1
ATOM 877 C CA . SER A 1 106 ? -9.869 6.912 1.561 1.00 97.19 106 SER A CA 1
ATOM 878 C C . SER A 1 106 ? -10.365 8.028 0.633 1.00 97.19 106 SER A C 1
ATOM 880 O O . SER A 1 106 ? -11.421 8.611 0.899 1.00 97.19 106 SER A O 1
ATOM 882 N N . PRO A 1 107 ? -9.679 8.302 -0.493 1.00 96.50 107 PRO A N 1
ATOM 883 C CA . PRO A 1 107 ? -10.169 9.241 -1.499 1.00 96.50 107 PRO A CA 1
ATOM 884 C C . PRO A 1 107 ? -11.328 8.675 -2.336 1.00 96.50 107 PRO A C 1
ATOM 886 O O . PRO A 1 107 ? -11.964 9.426 -3.072 1.00 96.50 107 PRO A O 1
ATOM 889 N N . THR A 1 108 ? -11.604 7.367 -2.268 1.00 93.94 108 THR A N 1
ATOM 890 C CA . THR A 1 108 ? -12.616 6.711 -3.115 1.00 93.94 108 THR A CA 1
ATOM 891 C C . THR A 1 108 ? -13.945 6.506 -2.403 1.00 93.94 108 THR A C 1
ATOM 893 O O . THR A 1 108 ? -14.989 6.487 -3.054 1.00 93.94 108 THR A O 1
ATOM 896 N N . LYS A 1 109 ? -13.945 6.396 -1.069 1.00 93.44 109 LYS A N 1
ATOM 897 C CA . LYS A 1 109 ? -15.168 6.175 -0.292 1.00 93.44 109 LYS A CA 1
ATOM 898 C C . LYS A 1 109 ? -15.164 6.949 1.023 1.00 93.44 109 LYS A C 1
ATOM 900 O O . LYS A 1 109 ? -14.328 6.743 1.897 1.00 93.44 109 LYS A O 1
ATOM 905 N N . LYS A 1 110 ? -16.160 7.826 1.182 1.00 93.75 110 LYS A N 1
ATOM 906 C CA . LYS A 1 110 ? -16.335 8.641 2.390 1.00 93.75 110 LYS A CA 1
ATOM 907 C C . LYS A 1 110 ? -16.578 7.752 3.612 1.00 93.75 110 LYS A C 1
ATOM 909 O O . LYS A 1 110 ? -17.489 6.930 3.600 1.00 93.75 110 LYS A O 1
ATOM 914 N N . GLY A 1 111 ? -15.812 7.991 4.674 1.00 91.38 111 GLY A N 1
ATOM 915 C CA . GLY A 1 111 ? -15.908 7.255 5.938 1.00 91.38 111 GLY A CA 1
ATOM 916 C C . GLY A 1 111 ? -15.033 6.000 6.006 1.00 91.38 111 GLY A C 1
ATOM 917 O O . GLY A 1 111 ? -14.868 5.460 7.095 1.00 91.38 111 GLY A O 1
ATOM 918 N N . ASP A 1 112 ? -14.433 5.578 4.890 1.00 94.69 112 ASP A N 1
ATOM 919 C CA . ASP A 1 112 ? -13.432 4.513 4.873 1.00 94.69 112 ASP A CA 1
ATOM 920 C C . ASP A 1 112 ? -12.018 5.108 5.006 1.00 94.69 112 ASP A C 1
ATOM 922 O 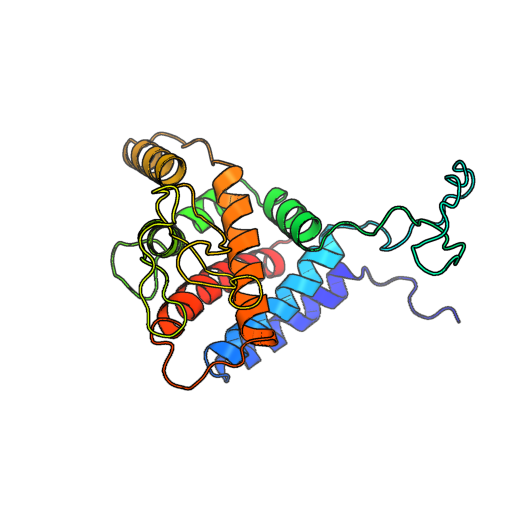O . ASP A 1 112 ? -11.760 6.254 4.630 1.00 94.69 112 ASP A O 1
ATOM 926 N N . THR A 1 113 ? -11.075 4.310 5.508 1.00 97.50 113 THR A N 1
ATOM 927 C CA . THR A 1 113 ? -9.632 4.587 5.424 1.00 97.50 113 THR A CA 1
ATOM 928 C C . THR A 1 113 ? -9.023 3.879 4.215 1.00 97.50 113 THR A C 1
ATOM 930 O O . THR A 1 113 ? -9.553 2.857 3.763 1.00 97.50 113 THR A O 1
ATOM 933 N N . CYS A 1 114 ? -7.883 4.363 3.718 1.00 98.25 114 CYS A N 1
ATOM 934 C CA . CYS A 1 114 ? -7.139 3.726 2.630 1.00 98.25 114 CYS A CA 1
ATOM 935 C C . CYS A 1 114 ? -6.839 2.252 2.932 1.00 98.25 114 CYS A C 1
ATOM 937 O O . CYS A 1 114 ? -7.024 1.382 2.081 1.00 98.25 114 CYS A O 1
ATOM 939 N N . LEU A 1 115 ? -6.416 1.942 4.161 1.00 97.88 115 LEU A N 1
ATOM 940 C CA . LEU A 1 115 ? -6.128 0.564 4.553 1.00 97.88 115 LEU A CA 1
ATOM 941 C C . LEU A 1 115 ? -7.403 -0.287 4.640 1.00 97.88 115 LEU A C 1
ATOM 943 O O . LEU A 1 115 ? -7.392 -1.455 4.255 1.00 97.88 115 LEU A O 1
ATOM 947 N N . SER A 1 116 ? -8.515 0.301 5.085 1.00 97.50 116 SER A N 1
ATOM 948 C CA . SER A 1 116 ? -9.800 -0.393 5.158 1.00 97.50 116 SER A CA 1
ATOM 949 C C . SER A 1 116 ? -10.378 -0.745 3.785 1.00 97.50 116 SER A C 1
ATOM 951 O O . SER A 1 116 ? -10.969 -1.816 3.635 1.00 97.50 116 SER A O 1
ATOM 953 N N . PHE A 1 117 ? -10.127 0.092 2.771 1.00 97.31 117 PHE A N 1
ATOM 954 C CA . PHE A 1 117 ? -10.420 -0.224 1.375 1.00 97.31 117 PHE A CA 1
ATOM 955 C C . PHE A 1 117 ? -9.689 -1.507 0.952 1.00 97.31 117 PHE A C 1
ATOM 957 O O . PHE A 1 117 ? -10.318 -2.455 0.484 1.00 97.31 117 PHE A O 1
ATOM 964 N N . PHE A 1 118 ? -8.377 -1.595 1.197 1.00 97.62 118 PHE A N 1
ATOM 965 C CA . PHE A 1 118 ? -7.604 -2.797 0.868 1.00 97.62 118 PHE A CA 1
ATOM 966 C C . PHE A 1 118 ? -8.038 -4.024 1.675 1.00 97.62 118 PHE A C 1
ATOM 968 O O . PHE A 1 118 ? -8.059 -5.126 1.135 1.00 97.62 118 PHE A O 1
ATOM 975 N N . ALA A 1 119 ? -8.411 -3.853 2.942 1.00 97.38 119 ALA A N 1
ATOM 976 C CA . ALA A 1 119 ? -8.831 -4.959 3.798 1.00 97.38 119 ALA A CA 1
ATOM 977 C C . ALA A 1 119 ? -10.167 -5.591 3.385 1.00 97.38 119 ALA A C 1
ATOM 979 O O . ALA A 1 119 ? -10.370 -6.778 3.640 1.00 97.38 119 ALA A O 1
ATOM 980 N N . ARG A 1 120 ? -11.060 -4.815 2.756 1.00 96.19 120 ARG A N 1
ATOM 981 C CA . ARG A 1 120 ? -12.443 -5.226 2.458 1.00 96.19 120 ARG A CA 1
ATOM 982 C C . ARG A 1 120 ? -12.750 -5.401 0.975 1.00 96.19 120 ARG A C 1
ATOM 984 O O . ARG A 1 120 ? -13.806 -5.935 0.646 1.00 96.19 120 ARG A O 1
ATOM 991 N N . ARG A 1 121 ? -11.873 -4.947 0.078 1.00 93.69 121 ARG A N 1
ATOM 992 C CA . ARG A 1 121 ? -12.078 -5.127 -1.363 1.00 93.69 121 ARG A CA 1
ATOM 993 C C . ARG A 1 121 ? -11.966 -6.593 -1.772 1.00 93.69 121 ARG A C 1
ATOM 995 O O . ARG A 1 121 ? -11.174 -7.339 -1.199 1.00 93.69 121 ARG A O 1
ATOM 1002 N N . ILE A 1 122 ? -12.669 -6.936 -2.848 1.00 95.06 122 ILE A N 1
ATOM 1003 C CA . ILE A 1 122 ? -12.468 -8.168 -3.611 1.00 95.06 122 ILE A CA 1
ATOM 1004 C C . ILE A 1 122 ? -11.516 -7.840 -4.772 1.00 95.06 122 ILE A C 1
ATOM 1006 O O . ILE A 1 122 ? -11.836 -6.989 -5.609 1.00 95.06 122 ILE A O 1
ATOM 1010 N N . PRO A 1 123 ? -10.306 -8.420 -4.814 1.00 93.25 123 PRO A N 1
ATOM 1011 C CA . PRO A 1 123 ? -9.383 -8.187 -5.911 1.00 93.25 123 PRO A CA 1
ATOM 1012 C C . PRO A 1 123 ? -9.891 -8.762 -7.237 1.00 93.25 123 PRO A C 1
ATOM 1014 O O . PRO A 1 123 ? -10.552 -9.795 -7.270 1.00 93.25 123 PRO A O 1
ATOM 1017 N N . VAL A 1 124 ? -9.529 -8.096 -8.333 1.00 90.06 124 VAL A N 1
ATOM 1018 C CA . VAL A 1 124 ? -9.832 -8.523 -9.705 1.00 90.06 124 VAL A CA 1
ATOM 1019 C C . VAL A 1 124 ? -8.532 -8.919 -10.397 1.00 90.06 124 VAL A C 1
ATOM 1021 O O . VAL A 1 124 ? -7.507 -8.255 -10.210 1.00 90.06 124 VAL A O 1
ATOM 1024 N N . TRP A 1 125 ? -8.575 -9.999 -11.171 1.00 88.38 125 TRP A N 1
ATOM 1025 C CA . TRP A 1 125 ? -7.491 -10.455 -12.036 1.00 88.38 125 TRP A CA 1
ATOM 1026 C C . TRP A 1 125 ? -8.081 -10.972 -13.345 1.00 88.38 125 TRP A C 1
ATOM 1028 O O . TRP A 1 125 ? -8.898 -11.890 -13.311 1.00 88.38 125 TRP A O 1
ATOM 1038 N N . GLN A 1 126 ? -7.675 -10.395 -14.482 1.00 86.25 126 GLN A N 1
ATOM 1039 C CA . GLN A 1 126 ? -8.195 -10.764 -15.806 1.00 86.25 126 GLN A CA 1
ATOM 1040 C C . GLN A 1 126 ? -9.729 -10.706 -15.850 1.00 86.25 126 GLN A C 1
ATOM 1042 O O . GLN A 1 126 ? -10.393 -11.693 -16.165 1.00 86.25 126 GLN A O 1
ATOM 1047 N N . ASP A 1 127 ? -10.284 -9.562 -15.440 1.00 85.38 127 ASP A N 1
ATOM 1048 C CA . ASP A 1 127 ? -11.732 -9.303 -15.379 1.00 85.38 127 ASP A CA 1
ATOM 1049 C C . ASP A 1 127 ? -12.533 -10.254 -14.463 1.00 85.38 127 ASP A C 1
ATOM 1051 O O . ASP A 1 127 ? -13.764 -10.250 -14.474 1.00 85.38 127 ASP A O 1
ATOM 1055 N N . THR A 1 128 ? -11.851 -11.055 -13.638 1.00 88.69 128 THR A N 1
ATOM 1056 C CA . THR A 1 128 ? -12.483 -11.996 -12.709 1.00 88.69 128 THR A CA 1
ATOM 1057 C C . THR A 1 128 ? -12.254 -11.573 -11.266 1.00 88.69 128 THR A C 1
ATOM 1059 O O . THR A 1 128 ? -11.119 -11.375 -10.830 1.00 88.69 128 THR A O 1
ATOM 1062 N N . GLU A 1 129 ? -13.342 -11.441 -10.509 1.00 93.06 129 GLU A N 1
ATOM 1063 C CA . GLU A 1 129 ? -13.300 -11.224 -9.065 1.00 93.06 129 GLU A CA 1
ATOM 1064 C C . GLU A 1 129 ? -12.861 -12.496 -8.337 1.00 93.06 129 GLU A C 1
ATOM 1066 O O . GLU A 1 129 ? -13.446 -13.566 -8.507 1.00 93.06 129 GLU A O 1
ATOM 1071 N N . ILE A 1 130 ? -11.852 -12.368 -7.479 1.00 93.94 130 ILE A N 1
ATOM 1072 C CA . ILE A 1 130 ? -11.322 -13.470 -6.681 1.00 93.94 130 ILE A CA 1
ATOM 1073 C C . ILE A 1 130 ? -11.581 -13.148 -5.215 1.00 93.94 130 ILE A C 1
ATOM 1075 O O . ILE A 1 130 ? -10.794 -12.461 -4.569 1.00 93.94 130 ILE A O 1
ATOM 1079 N N . ALA A 1 131 ? -12.715 -13.618 -4.694 1.00 95.94 131 ALA A N 1
ATOM 1080 C CA . ALA A 1 131 ? -13.088 -13.430 -3.289 1.00 95.94 131 ALA A CA 1
ATOM 1081 C C . ALA A 1 131 ? -12.448 -14.476 -2.362 1.00 95.94 131 ALA A C 1
ATOM 1083 O O . ALA A 1 131 ? -12.211 -14.202 -1.183 1.00 95.94 131 ALA A O 1
ATOM 1084 N N . GLN A 1 132 ? -12.183 -15.678 -2.884 1.00 96.75 132 GLN A N 1
ATOM 1085 C CA . GLN A 1 132 ? -11.581 -16.786 -2.148 1.00 96.75 132 GLN A CA 1
ATOM 1086 C C . GLN A 1 132 ? -10.630 -17.593 -3.029 1.00 96.75 132 GLN A C 1
ATOM 1088 O O . GLN A 1 132 ? -10.861 -17.704 -4.231 1.00 96.75 132 GLN A O 1
ATOM 1093 N N . ASP A 1 133 ? -9.603 -18.181 -2.417 1.00 95.31 133 ASP A N 1
ATOM 1094 C CA . ASP A 1 133 ? -8.718 -19.149 -3.071 1.00 95.31 133 ASP A CA 1
ATOM 1095 C C . ASP A 1 133 ? -9.252 -20.597 -2.966 1.00 95.31 133 ASP A C 1
ATOM 1097 O O . ASP A 1 133 ? -10.308 -20.871 -2.374 1.00 95.31 133 ASP A O 1
ATOM 1101 N N . GLU A 1 134 ? -8.513 -21.556 -3.530 1.00 95.62 134 GLU A N 1
ATOM 1102 C CA . GLU A 1 134 ? -8.831 -22.989 -3.462 1.00 95.62 134 GLU A CA 1
ATOM 1103 C C . GLU A 1 134 ? -8.930 -23.527 -2.021 1.00 95.62 134 GLU A C 1
ATOM 1105 O O . GLU A 1 134 ? -9.693 -24.460 -1.751 1.00 95.62 134 GLU A O 1
ATOM 1110 N N . LEU A 1 135 ? -8.214 -22.901 -1.081 1.00 95.50 135 LEU A N 1
ATOM 1111 C CA . LEU A 1 135 ? -8.195 -23.237 0.342 1.00 95.50 135 LEU A CA 1
ATOM 1112 C C . LEU A 1 135 ? -9.289 -22.511 1.142 1.00 95.50 135 LEU A C 1
ATOM 1114 O O . LEU A 1 135 ? -9.328 -22.633 2.368 1.00 95.50 135 LEU A O 1
ATOM 1118 N N . LYS A 1 136 ? -10.196 -21.789 0.470 1.00 95.69 136 LYS A N 1
ATOM 1119 C CA . LYS A 1 136 ? -11.274 -20.984 1.074 1.00 95.69 136 LYS A CA 1
ATOM 1120 C C . LYS A 1 136 ? -10.773 -19.830 1.943 1.00 95.69 136 LYS A C 1
ATOM 1122 O O . LYS A 1 136 ? -11.517 -19.321 2.783 1.00 95.69 136 LYS A O 1
ATOM 1127 N N . GLN A 1 137 ? -9.535 -19.391 1.740 1.00 93.62 137 GLN A N 1
ATOM 1128 C CA . GLN A 1 137 ? -9.009 -18.180 2.355 1.00 93.62 137 GLN A CA 1
ATOM 1129 C C . GLN A 1 137 ? -9.626 -16.964 1.677 1.00 93.62 137 GLN A C 1
ATOM 1131 O O . GLN A 1 137 ? -9.796 -16.947 0.461 1.00 93.62 137 GLN A O 1
ATOM 1136 N N . LEU A 1 138 ? -9.959 -15.938 2.460 1.00 94.69 138 LEU A N 1
ATOM 1137 C CA . LEU A 1 138 ? -10.434 -14.669 1.917 1.00 94.69 138 LEU A CA 1
ATOM 1138 C C . LEU A 1 138 ? -9.290 -13.961 1.193 1.00 94.69 138 LEU A C 1
ATOM 1140 O O . LEU A 1 138 ? -8.232 -13.702 1.773 1.00 94.69 138 LEU A O 1
ATOM 1144 N N . VAL A 1 139 ? -9.528 -13.614 -0.065 1.00 95.62 139 VAL A N 1
ATOM 1145 C CA . VAL A 1 139 ? -8.576 -12.875 -0.889 1.00 95.62 139 VAL A CA 1
ATOM 1146 C C . VAL A 1 139 ? -8.947 -11.396 -0.814 1.00 95.62 139 VAL A C 1
ATOM 1148 O O . VAL A 1 139 ? -10.013 -10.979 -1.256 1.00 95.62 139 VAL A O 1
ATOM 1151 N N . ASN A 1 140 ? -8.064 -10.601 -0.212 1.00 96.06 140 ASN A N 1
ATOM 1152 C CA . ASN A 1 140 ? -8.187 -9.149 -0.079 1.00 96.06 140 ASN A CA 1
ATOM 1153 C C . ASN A 1 140 ? -6.869 -8.461 -0.480 1.00 96.06 140 ASN A C 1
ATOM 1155 O O . ASN A 1 140 ? -5.946 -9.095 -0.991 1.00 96.06 140 ASN A O 1
ATOM 1159 N N . GLY A 1 141 ? -6.753 -7.150 -0.284 1.00 95.88 141 GLY A N 1
ATOM 1160 C CA . GLY A 1 141 ? -5.518 -6.420 -0.564 1.00 95.88 141 GLY A CA 1
ATOM 1161 C C . GLY A 1 141 ? -5.233 -6.303 -2.060 1.00 95.88 141 GLY A C 1
ATOM 1162 O O . GLY A 1 141 ? -6.076 -5.812 -2.810 1.00 95.88 141 GLY A O 1
ATOM 1163 N N . VAL A 1 142 ? -4.031 -6.681 -2.510 1.00 95.12 142 VAL A N 1
ATOM 1164 C CA . VAL A 1 142 ? -3.594 -6.499 -3.911 1.00 95.12 142 VAL A CA 1
ATOM 1165 C C . VAL A 1 142 ? -3.004 -7.786 -4.483 1.00 95.12 142 VAL A C 1
ATOM 1167 O O . VAL A 1 142 ? -2.003 -8.298 -3.979 1.00 95.12 142 VAL A O 1
ATOM 1170 N N . ILE A 1 143 ? -3.581 -8.273 -5.586 1.00 93.75 143 ILE A N 1
ATOM 1171 C CA . ILE A 1 143 ? -3.050 -9.400 -6.364 1.00 93.75 143 ILE A CA 1
ATOM 1172 C C . ILE A 1 143 ? -1.739 -8.998 -7.036 1.00 93.75 143 ILE A C 1
ATOM 1174 O O . ILE A 1 143 ? -1.626 -7.930 -7.629 1.00 93.75 143 ILE A O 1
ATOM 1178 N N . ASN A 1 144 ? -0.740 -9.873 -6.984 1.00 92.56 144 ASN A N 1
ATOM 1179 C CA . ASN A 1 144 ? 0.478 -9.759 -7.769 1.00 92.56 144 ASN A CA 1
ATOM 1180 C C . ASN A 1 144 ? 0.241 -10.386 -9.147 1.00 92.56 144 ASN A C 1
ATOM 1182 O O . ASN A 1 144 ? 0.290 -11.611 -9.297 1.00 92.56 144 ASN A O 1
ATOM 1186 N N . VAL A 1 145 ? 0.007 -9.544 -10.155 1.00 88.88 145 VAL A N 1
ATOM 1187 C CA . VAL A 1 145 ? -0.405 -9.998 -11.497 1.00 88.88 145 VAL A CA 1
ATOM 1188 C C . VAL A 1 145 ? 0.652 -10.866 -12.178 1.00 88.88 145 VAL A C 1
ATOM 1190 O O . VAL A 1 145 ? 0.317 -11.760 -12.940 1.00 88.88 145 VAL A O 1
ATOM 1193 N N . ARG A 1 146 ? 1.936 -10.649 -11.864 1.00 85.75 146 ARG A N 1
ATOM 1194 C CA . ARG A 1 146 ? 3.059 -11.391 -12.456 1.00 85.75 146 ARG A CA 1
ATOM 1195 C C . ARG A 1 146 ? 3.231 -12.785 -11.856 1.00 85.75 146 ARG A C 1
ATOM 1197 O O . ARG A 1 146 ? 3.790 -13.667 -12.501 1.00 85.75 146 ARG A O 1
ATOM 1204 N N . ARG A 1 147 ? 2.859 -12.952 -10.586 1.00 89.88 147 ARG A N 1
ATOM 1205 C CA . ARG A 1 147 ? 3.038 -14.213 -9.851 1.00 89.88 147 ARG A CA 1
ATOM 1206 C C . ARG A 1 147 ? 1.787 -15.079 -9.839 1.00 89.88 147 ARG A C 1
ATOM 1208 O O . ARG A 1 147 ? 1.897 -16.264 -9.554 1.00 89.88 147 ARG A O 1
ATOM 1215 N N . THR A 1 148 ? 0.632 -14.490 -10.121 1.00 89.94 148 THR A N 1
ATOM 1216 C CA . THR A 1 148 ? -0.634 -15.212 -10.212 1.00 89.94 148 THR A CA 1
ATOM 1217 C C . THR A 1 148 ? -0.700 -15.942 -11.547 1.00 89.94 148 THR A C 1
ATOM 1219 O O . THR A 1 148 ? -0.634 -15.311 -12.599 1.00 89.94 148 THR A O 1
ATOM 1222 N N . LEU A 1 149 ? -0.770 -17.273 -11.489 1.00 88.81 149 LEU A N 1
ATOM 1223 C CA . LEU A 1 149 ? -0.825 -18.136 -12.674 1.00 88.81 149 LEU A CA 1
ATOM 1224 C C . LEU A 1 149 ? -2.265 -18.465 -13.083 1.00 88.81 149 LEU A C 1
ATOM 1226 O O . LEU A 1 149 ? -2.534 -18.656 -14.265 1.00 88.81 149 LEU A O 1
ATOM 1230 N N . ASN A 1 150 ? -3.169 -18.558 -12.108 1.00 91.88 150 ASN A N 1
ATOM 1231 C CA . ASN A 1 150 ? -4.592 -18.818 -12.288 1.00 91.88 150 ASN A CA 1
ATOM 1232 C C . ASN A 1 150 ? -5.379 -18.226 -11.101 1.00 91.88 150 ASN A C 1
ATOM 1234 O O . ASN A 1 150 ? -4.787 -17.839 -10.090 1.00 91.88 150 ASN A O 1
ATOM 1238 N N . GLN A 1 151 ? -6.703 -18.175 -11.240 1.00 90.56 151 GLN A N 1
ATOM 1239 C CA . GLN A 1 151 ? -7.619 -17.591 -10.256 1.00 90.56 151 GLN A CA 1
ATOM 1240 C C . GLN A 1 151 ? -7.771 -18.402 -8.957 1.00 90.56 151 GLN A C 1
ATOM 1242 O O . GLN A 1 151 ? -8.082 -17.822 -7.923 1.00 90.56 151 GLN A O 1
ATOM 1247 N N . ASP A 1 152 ? -7.553 -19.719 -9.004 1.00 92.75 152 ASP A N 1
ATOM 1248 C CA . ASP A 1 152 ? -7.765 -20.623 -7.866 1.00 92.75 152 ASP A CA 1
ATOM 1249 C C . ASP A 1 152 ? -6.586 -20.569 -6.880 1.00 92.75 152 ASP A C 1
ATOM 1251 O O . ASP A 1 152 ? -6.755 -20.757 -5.676 1.00 92.75 152 ASP A O 1
ATOM 1255 N N . THR A 1 153 ? -5.392 -20.239 -7.382 1.00 94.19 153 THR A N 1
ATOM 1256 C CA . THR A 1 153 ? -4.158 -20.065 -6.604 1.00 94.19 153 THR A CA 1
ATOM 1257 C C . THR A 1 153 ? -3.575 -18.660 -6.811 1.00 94.19 153 THR A C 1
ATOM 1259 O O . THR A 1 153 ? -2.501 -18.510 -7.417 1.00 94.19 153 THR A O 1
ATOM 1262 N N . PRO A 1 154 ? -4.269 -17.597 -6.362 1.00 94.56 154 PRO A N 1
ATOM 1263 C CA . PRO A 1 154 ? -3.775 -16.241 -6.515 1.00 94.56 154 PRO A CA 1
ATOM 1264 C C . PRO A 1 154 ? -2.508 -16.038 -5.680 1.00 94.56 154 PRO A C 1
ATOM 1266 O O . PRO A 1 154 ? -2.348 -16.601 -4.600 1.00 94.56 154 PRO A O 1
ATOM 1269 N N . HIS A 1 155 ? -1.596 -15.185 -6.146 1.00 94.31 155 HIS A N 1
ATOM 1270 C CA . HIS A 1 155 ? -0.496 -14.699 -5.315 1.00 94.31 155 HIS A CA 1
ATOM 1271 C C . HIS A 1 155 ? -0.780 -13.239 -4.969 1.00 94.31 155 HIS A C 1
ATOM 1273 O O . HIS A 1 155 ? -0.665 -12.375 -5.834 1.00 94.31 155 HIS A O 1
ATOM 1279 N N . TRP A 1 156 ? -1.094 -12.922 -3.713 1.00 95.25 156 TRP A N 1
ATOM 1280 C CA . TRP A 1 156 ? -1.500 -11.570 -3.310 1.00 95.25 156 TRP A CA 1
ATOM 1281 C C . TRP A 1 156 ? -0.763 -11.066 -2.066 1.00 95.25 156 TRP A C 1
ATOM 1283 O O . TRP A 1 156 ? -0.054 -11.807 -1.385 1.00 95.25 156 TRP A O 1
ATOM 1293 N N . THR A 1 157 ? -0.888 -9.765 -1.810 1.00 96.38 157 THR A N 1
ATOM 1294 C CA . THR A 1 157 ? -0.508 -9.135 -0.546 1.00 96.38 157 THR A CA 1
ATOM 1295 C C . THR A 1 157 ? -1.784 -8.854 0.251 1.00 96.38 157 THR A C 1
ATOM 1297 O O . THR A 1 157 ? -2.522 -7.950 -0.153 1.00 96.38 157 THR A O 1
ATOM 1300 N N . PRO A 1 158 ? -2.059 -9.598 1.340 1.00 97.19 158 PRO A N 1
ATOM 1301 C CA . PRO A 1 158 ? -3.251 -9.402 2.160 1.00 97.19 158 PRO A CA 1
ATOM 1302 C C . PRO A 1 158 ? -3.120 -8.221 3.123 1.00 97.19 158 PRO A C 1
ATOM 1304 O O . PRO A 1 158 ? -2.013 -7.787 3.457 1.00 97.19 158 PRO A O 1
ATOM 1307 N N . VAL A 1 159 ? -4.266 -7.788 3.644 1.00 97.50 159 VAL A N 1
ATOM 1308 C CA . VAL A 1 159 ? -4.361 -6.965 4.858 1.00 97.50 159 VAL A CA 1
ATOM 1309 C C . VAL A 1 159 ? -5.044 -7.780 5.947 1.00 97.50 159 VAL A C 1
ATOM 1311 O O . VAL A 1 159 ? -6.063 -8.424 5.693 1.00 97.50 159 VAL A O 1
ATOM 1314 N N . ASP A 1 160 ? -4.487 -7.759 7.155 1.00 97.56 160 ASP A N 1
ATOM 1315 C CA . ASP A 1 160 ? -5.074 -8.443 8.304 1.00 97.56 160 ASP A CA 1
ATOM 1316 C C . ASP A 1 160 ? -6.309 -7.672 8.791 1.00 97.56 160 ASP A C 1
ATOM 1318 O O . ASP A 1 160 ? -6.204 -6.664 9.494 1.00 97.56 160 ASP A O 1
ATOM 1322 N N . LEU A 1 161 ? -7.488 -8.132 8.364 1.00 95.69 161 LEU A N 1
ATOM 1323 C CA . LEU A 1 161 ? -8.760 -7.499 8.701 1.00 95.69 161 LEU A CA 1
ATOM 1324 C C . LEU A 1 161 ? -9.030 -7.538 10.210 1.00 95.69 161 LEU A C 1
ATOM 1326 O O . LEU A 1 161 ? -9.502 -6.546 10.754 1.00 95.69 161 LEU A O 1
ATOM 1330 N N . ASN A 1 162 ? -8.665 -8.626 10.894 1.00 95.69 162 ASN A N 1
ATOM 1331 C CA . ASN A 1 162 ? -8.890 -8.763 12.333 1.00 95.69 162 ASN A CA 1
ATOM 1332 C C . ASN A 1 162 ? -8.035 -7.762 13.116 1.00 95.69 162 ASN A C 1
ATOM 1334 O O . ASN A 1 162 ? -8.538 -7.080 14.006 1.00 95.69 162 ASN A O 1
ATOM 1338 N N . ALA A 1 163 ? -6.752 -7.632 12.758 1.00 96.00 163 ALA A N 1
ATOM 1339 C CA . ALA A 1 163 ? -5.871 -6.646 13.380 1.00 96.00 163 ALA A CA 1
ATOM 1340 C C . ALA A 1 163 ? -6.354 -5.209 13.128 1.00 96.00 163 ALA A C 1
ATOM 1342 O O . ALA A 1 163 ? -6.262 -4.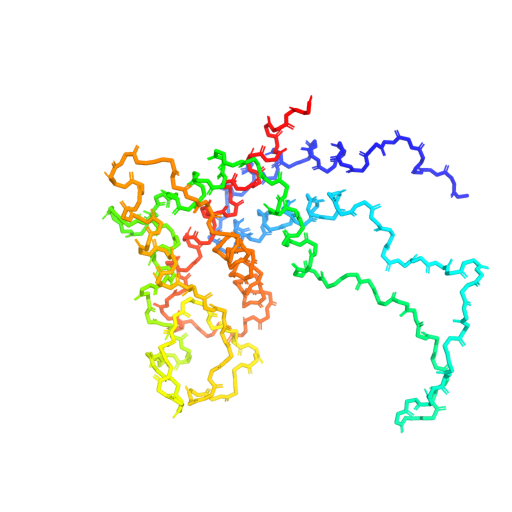362 14.018 1.00 96.00 163 ALA A O 1
ATOM 1343 N N . LEU A 1 164 ? -6.879 -4.926 11.930 1.00 96.25 164 LEU A N 1
ATOM 1344 C CA . LEU A 1 164 ? -7.437 -3.615 11.598 1.00 96.25 164 LEU A CA 1
ATOM 1345 C C . LEU A 1 164 ? -8.722 -3.317 12.381 1.00 96.25 164 LEU A C 1
ATOM 1347 O O . LEU A 1 164 ? -8.883 -2.210 12.894 1.00 96.25 164 LEU A O 1
ATOM 1351 N N . GLU A 1 165 ? -9.635 -4.281 12.483 1.00 94.81 165 GLU A N 1
ATOM 1352 C CA . GLU A 1 165 ? -10.883 -4.132 13.237 1.00 94.81 165 GLU A CA 1
ATOM 1353 C C . GLU A 1 165 ? -10.616 -3.948 14.728 1.00 94.81 165 GLU A C 1
ATOM 1355 O O . GLU A 1 165 ? -11.160 -3.018 15.322 1.00 94.81 165 GLU A O 1
ATOM 1360 N N . GLN A 1 166 ? -9.712 -4.742 15.306 1.00 94.06 166 GLN A N 1
ATOM 1361 C CA . GLN A 1 166 ? -9.291 -4.570 16.694 1.00 94.06 166 GLN A CA 1
ATOM 1362 C C . GLN A 1 166 ? -8.716 -3.166 16.932 1.00 94.06 166 GLN A C 1
ATOM 1364 O O . GLN A 1 166 ? -9.158 -2.469 17.842 1.00 94.06 166 GLN A O 1
ATOM 1369 N N . PHE A 1 167 ? -7.789 -2.716 16.078 1.00 94.31 167 PHE A N 1
ATOM 1370 C CA . PHE A 1 167 ? -7.237 -1.361 16.152 1.00 94.31 167 PHE A CA 1
ATOM 1371 C C . PHE A 1 167 ? -8.328 -0.280 16.072 1.00 94.31 167 PHE A C 1
ATOM 1373 O O . PHE A 1 167 ? -8.291 0.697 16.818 1.00 94.31 167 PHE A O 1
ATOM 1380 N N . THR A 1 168 ? -9.310 -0.457 15.184 1.00 92.12 168 THR A N 1
ATOM 1381 C CA . THR A 1 168 ? -10.407 0.504 14.986 1.00 92.12 168 THR A CA 1
ATOM 1382 C C . THR A 1 168 ? -11.310 0.593 16.218 1.00 92.12 168 THR A C 1
ATOM 1384 O O . THR A 1 168 ? -11.698 1.691 16.612 1.00 92.12 168 THR A O 1
ATOM 1387 N N . VAL A 1 169 ? -11.627 -0.547 16.842 1.00 91.19 169 VAL A N 1
ATOM 1388 C CA . VAL A 1 169 ? -12.424 -0.601 18.077 1.00 91.19 169 VAL A CA 1
ATOM 1389 C C . VAL A 1 169 ? -11.678 0.076 19.226 1.00 91.19 169 VAL A C 1
ATOM 1391 O O . VAL A 1 169 ? -12.228 0.983 19.846 1.00 91.19 169 VAL A O 1
ATOM 1394 N N . GLU A 1 170 ? -10.407 -0.274 19.449 1.00 90.25 170 GLU A N 1
ATOM 1395 C CA . GLU A 1 170 ? -9.578 0.339 20.499 1.00 90.25 170 GLU A CA 1
ATOM 1396 C C . GLU A 1 170 ? -9.466 1.866 20.323 1.00 90.25 170 GLU A C 1
ATOM 1398 O O . GLU A 1 170 ? -9.552 2.618 21.295 1.00 90.25 170 GLU A O 1
ATOM 1403 N N . ALA A 1 171 ? -9.319 2.341 19.080 1.00 87.25 171 ALA A N 1
ATOM 1404 C CA . ALA A 1 171 ? -9.267 3.769 18.773 1.00 87.25 171 ALA A CA 1
ATOM 1405 C C . ALA A 1 171 ? -10.600 4.487 19.056 1.00 87.25 171 ALA A C 1
ATOM 1407 O O . ALA A 1 171 ? -10.597 5.620 19.540 1.00 87.25 171 ALA A O 1
ATOM 1408 N N . ALA A 1 172 ? -11.737 3.844 18.769 1.00 87.19 172 ALA A N 1
ATOM 1409 C CA . ALA A 1 172 ? -13.068 4.408 19.003 1.00 87.19 172 ALA A CA 1
ATOM 1410 C C . ALA A 1 172 ? -13.423 4.503 20.497 1.00 87.19 172 ALA A C 1
ATOM 1412 O O . ALA A 1 172 ? -14.149 5.410 20.903 1.00 87.19 172 ALA A O 1
ATOM 1413 N N . GLU A 1 173 ? -12.884 3.606 21.323 1.00 88.25 173 GLU A N 1
ATOM 1414 C CA . GLU A 1 173 ? -13.089 3.585 22.777 1.00 88.25 173 GLU A CA 1
ATOM 1415 C C . GLU A 1 173 ? -12.259 4.645 23.529 1.00 88.25 173 GLU A C 1
ATOM 1417 O O . GLU A 1 173 ? -12.331 4.744 24.755 1.00 88.25 173 GLU A O 1
ATOM 1422 N N . GLY A 1 174 ? -11.483 5.470 22.814 1.00 75.00 174 GLY A N 1
ATOM 1423 C CA . GLY A 1 174 ? -10.654 6.525 23.402 1.00 75.00 174 GLY A CA 1
ATOM 1424 C C . GLY A 1 174 ? -9.412 6.004 24.130 1.00 75.00 174 GLY A C 1
ATOM 1425 O O . GLY A 1 174 ? -8.741 6.772 24.824 1.00 75.00 174 GLY A O 1
ATOM 1426 N N . ALA A 1 175 ? -9.089 4.717 23.978 1.00 75.56 175 ALA A N 1
ATOM 1427 C CA . ALA A 1 175 ? -7.805 4.177 24.393 1.00 75.56 175 ALA A CA 1
ATOM 1428 C C . ALA A 1 175 ? -6.693 4.710 23.475 1.00 75.56 175 ALA A C 1
ATOM 1430 O O . ALA A 1 175 ? -6.947 5.138 22.352 1.00 75.56 175 ALA A O 1
ATOM 1431 N N . THR A 1 176 ? -5.441 4.669 23.933 1.00 75.94 176 THR A N 1
ATOM 1432 C CA . THR A 1 176 ? -4.282 4.797 23.038 1.00 75.94 176 THR A CA 1
ATOM 1433 C C . THR A 1 176 ? -4.079 3.425 22.388 1.00 75.94 176 THR A C 1
ATOM 1435 O O . THR A 1 176 ? -3.500 2.557 23.048 1.00 75.94 176 THR A O 1
ATOM 1438 N N . PRO A 1 177 ? -4.576 3.173 21.158 1.00 77.44 177 PRO A N 1
ATOM 1439 C CA . PRO A 1 177 ? -4.558 1.832 20.587 1.00 77.44 177 PRO A CA 1
ATOM 1440 C C . PRO A 1 177 ? -3.117 1.371 20.377 1.00 77.44 177 PRO A C 1
ATOM 1442 O O . PRO A 1 177 ? -2.241 2.153 19.982 1.00 77.44 177 PRO A O 1
ATOM 1445 N N . ASN A 1 178 ? -2.860 0.087 20.618 1.00 87.94 178 ASN A N 1
ATOM 1446 C CA . ASN A 1 178 ? -1.559 -0.482 20.299 1.00 87.94 178 ASN A CA 1
ATOM 1447 C C . ASN A 1 178 ? -1.430 -0.579 18.775 1.00 87.94 178 ASN A C 1
ATOM 1449 O O . ASN A 1 178 ? -2.197 -1.284 18.129 1.00 87.94 178 ASN A O 1
ATOM 1453 N N . ILE A 1 179 ? -0.457 0.121 18.189 1.00 93.12 179 ILE A N 1
ATOM 1454 C CA . ILE A 1 179 ? -0.288 0.180 16.733 1.00 93.12 179 ILE A CA 1
ATOM 1455 C C . ILE A 1 179 ? 0.235 -1.170 16.226 1.00 93.12 179 ILE A C 1
ATOM 1457 O O . ILE A 1 179 ? 1.402 -1.507 16.478 1.00 93.12 179 ILE A O 1
ATOM 1461 N N . PRO A 1 180 ? -0.558 -1.942 15.460 1.00 94.25 180 PRO A N 1
ATOM 1462 C CA . PRO A 1 180 ? -0.133 -3.267 15.044 1.00 94.25 180 PRO A CA 1
ATOM 1463 C C . PRO A 1 180 ? 0.980 -3.154 14.000 1.00 94.25 180 PRO A C 1
ATOM 1465 O O . PRO A 1 180 ? 0.771 -2.698 12.874 1.00 94.25 180 PRO A O 1
ATOM 1468 N N . THR A 1 181 ? 2.185 -3.616 14.347 1.00 94.94 181 THR A N 1
ATOM 1469 C CA . THR A 1 181 ? 3.344 -3.583 13.430 1.00 94.94 181 THR A CA 1
ATOM 1470 C C . THR A 1 181 ? 3.071 -4.358 12.133 1.00 94.94 181 THR A C 1
ATOM 1472 O O . THR A 1 181 ? 3.599 -4.007 11.078 1.00 94.94 181 THR A O 1
ATOM 1475 N N . VAL A 1 182 ? 2.211 -5.384 12.186 1.00 96.88 182 VAL A N 1
ATOM 1476 C CA . VAL A 1 182 ? 1.781 -6.146 11.005 1.00 96.88 182 VAL A CA 1
ATOM 1477 C C . VAL A 1 182 ? 1.087 -5.264 9.963 1.00 96.88 182 VAL A C 1
ATOM 1479 O O . VAL A 1 182 ? 1.436 -5.359 8.789 1.00 96.88 182 VAL A O 1
ATOM 1482 N N . LEU A 1 183 ? 0.205 -4.347 10.378 1.00 97.81 183 LEU A N 1
ATOM 1483 C CA . LEU A 1 183 ? -0.533 -3.469 9.464 1.00 97.81 183 LEU A CA 1
ATOM 1484 C C . LEU A 1 183 ? 0.399 -2.459 8.784 1.00 97.81 183 LEU A C 1
ATOM 1486 O O . LEU A 1 183 ? 0.317 -2.242 7.578 1.00 97.81 183 LEU A O 1
ATOM 1490 N N . VAL A 1 184 ? 1.352 -1.901 9.538 1.00 97.88 184 VAL A N 1
ATOM 1491 C CA . VAL A 1 184 ? 2.370 -0.986 8.992 1.00 97.88 184 VAL A CA 1
ATOM 1492 C C . VAL A 1 184 ? 3.248 -1.698 7.957 1.00 97.88 184 VAL A C 1
ATOM 1494 O O . VAL A 1 184 ? 3.520 -1.158 6.885 1.00 97.88 184 VAL A O 1
ATOM 1497 N N . ASN A 1 185 ? 3.652 -2.941 8.232 1.00 97.56 185 ASN A N 1
ATOM 1498 C CA . ASN A 1 185 ? 4.407 -3.746 7.271 1.00 97.56 185 ASN A CA 1
ATOM 1499 C C . ASN A 1 185 ? 3.580 -4.083 6.019 1.00 97.56 185 ASN A C 1
ATOM 1501 O O . ASN A 1 185 ? 4.115 -4.028 4.910 1.00 97.56 185 ASN A O 1
ATOM 1505 N N . GLN A 1 186 ? 2.293 -4.400 6.188 1.00 98.00 186 GLN A N 1
ATOM 1506 C CA . GLN A 1 186 ? 1.377 -4.691 5.083 1.00 98.00 186 GLN A CA 1
ATOM 1507 C C . GLN A 1 186 ? 1.168 -3.477 4.175 1.00 98.00 186 GLN A C 1
ATOM 1509 O O . GLN A 1 186 ? 1.145 -3.658 2.962 1.00 98.00 186 GLN A O 1
ATOM 1514 N N . ILE A 1 187 ? 1.127 -2.248 4.708 1.00 98.56 187 ILE A N 1
ATOM 1515 C CA . ILE A 1 187 ? 1.136 -1.027 3.880 1.00 98.56 187 ILE A CA 1
ATOM 1516 C C . ILE A 1 187 ? 2.359 -1.021 2.954 1.00 98.56 187 ILE A C 1
ATOM 1518 O O . ILE A 1 187 ? 2.214 -0.877 1.742 1.00 98.56 187 ILE A O 1
ATOM 1522 N N . GLY A 1 188 ? 3.560 -1.264 3.485 1.00 98.00 188 GLY A N 1
ATOM 1523 C CA . GLY A 1 188 ? 4.775 -1.335 2.666 1.00 98.00 188 GLY A CA 1
ATOM 1524 C C . GLY A 1 188 ? 4.720 -2.414 1.579 1.00 98.00 188 GLY A C 1
ATOM 1525 O O . GLY A 1 188 ? 5.096 -2.169 0.429 1.00 98.00 188 GLY A O 1
ATOM 1526 N N . ASP A 1 189 ? 4.215 -3.602 1.915 1.00 97.69 189 ASP A N 1
ATOM 1527 C CA . ASP A 1 189 ? 4.077 -4.704 0.960 1.00 97.69 189 ASP A CA 1
ATOM 1528 C C . ASP A 1 189 ? 3.022 -4.417 -0.124 1.00 97.69 189 ASP A C 1
ATOM 1530 O O . ASP A 1 189 ? 3.218 -4.803 -1.285 1.00 97.69 189 ASP A O 1
ATOM 1534 N N . LEU A 1 190 ? 1.921 -3.742 0.231 1.00 97.50 190 LEU A N 1
ATOM 1535 C CA . LEU A 1 190 ? 0.866 -3.323 -0.695 1.00 97.50 190 LEU A CA 1
ATOM 1536 C C . LEU A 1 190 ? 1.434 -2.350 -1.721 1.00 97.50 190 LEU A C 1
ATOM 1538 O O . LEU A 1 190 ? 1.367 -2.631 -2.918 1.00 97.50 190 LEU A O 1
ATOM 1542 N N . LEU A 1 191 ? 2.069 -1.268 -1.260 1.00 97.94 191 LEU A N 1
ATOM 1543 C CA . LEU A 1 191 ? 2.666 -0.249 -2.127 1.00 97.94 191 LEU A CA 1
ATOM 1544 C C . LEU A 1 191 ? 3.712 -0.866 -3.073 1.00 97.94 191 LEU A C 1
ATOM 1546 O O . LEU A 1 191 ? 3.719 -0.616 -4.281 1.00 97.94 191 LEU A O 1
ATOM 1550 N N . TYR A 1 192 ? 4.545 -1.771 -2.555 1.00 96.50 192 TYR A N 1
ATOM 1551 C CA . TYR A 1 192 ? 5.496 -2.525 -3.373 1.00 96.50 192 TYR A CA 1
ATOM 1552 C C . TYR A 1 192 ? 4.817 -3.386 -4.450 1.00 96.50 192 TYR A C 1
ATOM 1554 O O . TYR A 1 192 ? 5.313 -3.521 -5.572 1.00 96.50 192 TYR A O 1
ATOM 1562 N N . THR A 1 193 ? 3.676 -3.987 -4.124 1.00 95.25 193 THR A N 1
ATOM 1563 C CA . THR A 1 193 ? 2.940 -4.852 -5.054 1.00 95.25 193 THR A CA 1
ATOM 1564 C C . THR A 1 193 ? 2.237 -4.030 -6.131 1.00 95.25 193 THR A C 1
ATOM 1566 O O . THR A 1 193 ? 2.357 -4.372 -7.306 1.00 95.25 193 THR A O 1
ATOM 1569 N N . VAL A 1 194 ? 1.615 -2.905 -5.765 1.00 94.75 194 VAL A N 1
ATOM 1570 C CA . VAL A 1 194 ? 1.041 -1.933 -6.712 1.00 94.75 194 VAL A CA 1
ATOM 1571 C C . VAL A 1 194 ? 2.113 -1.434 -7.680 1.00 94.75 194 VAL A C 1
ATOM 1573 O O . VAL A 1 194 ? 1.921 -1.495 -8.894 1.00 94.75 194 VAL A O 1
ATOM 1576 N N . ARG A 1 195 ? 3.293 -1.059 -7.168 1.00 93.94 195 ARG A N 1
ATOM 1577 C CA . ARG A 1 195 ? 4.444 -0.674 -7.994 1.00 93.94 195 ARG A CA 1
ATOM 1578 C C . ARG A 1 195 ? 4.822 -1.764 -8.994 1.00 93.94 195 ARG A C 1
ATOM 1580 O O . ARG A 1 195 ? 4.992 -1.489 -10.177 1.00 93.94 195 ARG A O 1
ATOM 1587 N N . ASN A 1 196 ? 4.961 -3.009 -8.545 1.00 91.19 196 ASN A N 1
ATOM 1588 C CA . ASN A 1 196 ? 5.334 -4.107 -9.439 1.00 91.19 196 ASN A CA 1
ATOM 1589 C C . ASN A 1 196 ? 4.288 -4.362 -10.525 1.00 91.19 196 ASN A C 1
ATOM 1591 O O . ASN A 1 196 ? 4.664 -4.648 -11.662 1.00 91.19 196 ASN A O 1
ATOM 1595 N N . ASN A 1 197 ? 3.005 -4.240 -10.185 1.00 90.38 197 ASN A N 1
ATOM 1596 C CA . ASN A 1 197 ? 1.921 -4.370 -11.149 1.00 90.38 197 ASN A CA 1
ATOM 1597 C C . ASN A 1 197 ? 1.940 -3.237 -12.185 1.00 90.38 197 ASN A C 1
ATOM 1599 O O . ASN A 1 197 ? 1.602 -3.490 -13.333 1.00 90.38 197 ASN A O 1
ATOM 1603 N N . LEU A 1 198 ? 2.359 -2.021 -11.820 1.00 88.25 198 LEU A N 1
ATOM 1604 C CA . LEU A 1 198 ? 2.527 -0.913 -12.769 1.00 88.25 198 LEU A CA 1
ATOM 1605 C C . LEU A 1 198 ? 3.741 -1.098 -13.690 1.00 88.25 198 LEU A C 1
ATOM 1607 O O . LEU A 1 198 ? 3.610 -0.980 -14.901 1.00 88.25 198 LEU A O 1
ATOM 1611 N N . PHE A 1 199 ? 4.918 -1.430 -13.144 1.00 80.69 199 PHE A N 1
ATOM 1612 C CA . PHE A 1 199 ? 6.153 -1.578 -13.939 1.00 80.69 199 PHE A CA 1
ATOM 1613 C C . PHE A 1 199 ? 6.112 -2.736 -14.940 1.00 80.69 199 PHE A C 1
ATOM 1615 O O . PHE A 1 199 ? 6.826 -2.715 -15.941 1.00 80.69 199 PHE A O 1
ATOM 1622 N N . HIS A 1 200 ? 5.359 -3.787 -14.625 1.00 71.81 200 HIS A N 1
ATOM 1623 C CA . HIS A 1 200 ? 5.361 -5.033 -15.391 1.00 71.81 200 HIS A CA 1
ATOM 1624 C C . HIS A 1 200 ? 3.985 -5.397 -15.947 1.00 71.81 200 HIS A C 1
ATOM 1626 O O . HIS A 1 200 ? 3.836 -6.458 -16.550 1.00 71.81 200 HIS A O 1
ATOM 1632 N N . GLY A 1 201 ? 2.980 -4.552 -15.726 1.00 60.16 201 GLY A N 1
ATOM 1633 C CA . GLY A 1 201 ? 1.613 -4.820 -16.129 1.00 60.16 201 GLY A CA 1
ATOM 1634 C C . GLY A 1 201 ? 1.444 -4.676 -17.630 1.00 60.16 201 GLY A C 1
ATOM 1635 O O . GLY A 1 201 ? 1.277 -3.571 -18.134 1.00 60.16 201 GLY A O 1
ATOM 1636 N N . CYS A 1 202 ? 1.384 -5.810 -18.327 1.00 52.59 202 CYS A N 1
ATOM 1637 C CA . CYS A 1 202 ? 0.626 -5.983 -19.566 1.00 52.59 202 CYS A CA 1
ATOM 1638 C C . CYS A 1 202 ? -0.878 -5.769 -19.298 1.00 52.59 202 CYS A C 1
ATOM 1640 O O . CYS A 1 202 ? -1.681 -6.677 -19.499 1.00 52.59 202 CYS A O 1
ATOM 1642 N N . LYS A 1 203 ? -1.258 -4.605 -18.765 1.00 54.22 203 LYS A N 1
ATOM 1643 C CA . LYS A 1 203 ? -2.646 -4.276 -18.457 1.00 54.22 203 LYS A CA 1
ATOM 1644 C C . LYS A 1 203 ? -3.361 -3.971 -19.759 1.00 54.22 203 LYS A C 1
ATOM 1646 O O . LYS A 1 203 ? -3.138 -2.939 -20.389 1.00 54.22 203 LYS A O 1
ATOM 1651 N N . VAL A 1 204 ? -4.173 -4.928 -20.188 1.00 51.06 204 VAL A N 1
ATOM 1652 C CA . VAL A 1 204 ? -5.182 -4.711 -21.219 1.00 51.06 204 VAL A CA 1
ATOM 1653 C C . VAL A 1 204 ? -6.188 -3.722 -20.631 1.00 51.06 204 VAL A C 1
ATOM 1655 O O . VAL A 1 204 ? -6.449 -3.749 -19.431 1.00 51.06 204 VAL A O 1
ATOM 1658 N N . SER A 1 205 ? -6.726 -2.829 -21.455 1.00 44.44 205 SER A N 1
ATOM 1659 C CA . SER A 1 205 ? -7.594 -1.696 -21.095 1.00 44.44 205 SER A CA 1
ATOM 1660 C C . SER A 1 205 ? -8.945 -2.058 -20.431 1.00 44.44 205 SER A C 1
ATOM 1662 O O . SER A 1 205 ? -9.871 -1.254 -20.488 1.00 44.44 205 SER A O 1
ATOM 1664 N N . GLY A 1 206 ? -9.073 -3.256 -19.850 1.00 48.22 206 GLY A N 1
ATOM 1665 C CA . GLY A 1 206 ? -10.270 -3.805 -19.212 1.00 48.22 206 GLY A CA 1
ATOM 1666 C C . GLY A 1 206 ? -10.168 -4.081 -17.704 1.00 48.22 206 GLY A C 1
ATOM 1667 O O . GLY A 1 206 ? -11.220 -4.093 -17.083 1.00 48.22 206 GLY A O 1
ATOM 1668 N N . ASP A 1 207 ? -8.971 -4.204 -17.096 1.00 56.84 207 ASP A N 1
ATOM 1669 C CA . ASP A 1 207 ? -8.811 -4.572 -15.666 1.00 56.84 207 ASP A CA 1
ATOM 1670 C C . ASP A 1 207 ? -9.364 -3.463 -14.728 1.00 56.84 207 ASP A C 1
ATOM 1672 O O . ASP A 1 207 ? -8.680 -2.544 -14.268 1.00 56.84 207 ASP A O 1
ATOM 1676 N N . SER A 1 208 ? -10.666 -3.527 -14.464 1.00 50.66 208 SER A N 1
ATOM 1677 C CA . SER A 1 208 ? -11.523 -2.418 -14.034 1.00 50.66 208 SER A CA 1
ATOM 1678 C C . SER A 1 208 ? -11.514 -2.114 -12.530 1.00 50.66 208 SER A C 1
ATOM 1680 O O . SER A 1 208 ? -12.511 -1.649 -11.991 1.00 50.66 208 SER A O 1
ATOM 1682 N N . ASN A 1 209 ? -10.395 -2.329 -11.834 1.00 59.00 209 ASN A N 1
ATOM 1683 C CA . ASN A 1 209 ? -10.251 -1.971 -10.410 1.00 59.00 209 ASN A CA 1
ATOM 1684 C C . ASN A 1 209 ? -8.941 -1.237 -10.081 1.00 59.00 209 ASN A C 1
ATOM 1686 O O . ASN A 1 209 ? -8.554 -1.090 -8.919 1.00 59.00 209 ASN A O 1
ATOM 1690 N N . ASP A 1 210 ? -8.249 -0.773 -11.115 1.00 73.81 210 ASP A N 1
ATOM 1691 C CA . ASP A 1 210 ? -6.945 -0.143 -10.980 1.00 73.81 210 ASP A CA 1
ATOM 1692 C C . ASP A 1 210 ? -6.994 1.271 -10.423 1.00 73.81 210 ASP A C 1
ATOM 1694 O O . ASP A 1 210 ? -6.119 1.635 -9.643 1.00 73.81 210 ASP A O 1
ATOM 1698 N N . ASP A 1 211 ? -8.002 2.063 -10.788 1.00 87.62 211 ASP A N 1
ATOM 1699 C CA . ASP A 1 211 ? -8.038 3.474 -10.398 1.00 87.62 211 ASP A CA 1
ATOM 1700 C C . ASP A 1 211 ? -8.224 3.627 -8.883 1.00 87.62 211 ASP A C 1
ATOM 1702 O O . ASP A 1 211 ? -7.486 4.368 -8.238 1.00 87.62 211 ASP A O 1
ATOM 1706 N N . GLU A 1 212 ? -9.130 2.859 -8.271 1.00 92.62 212 GLU A N 1
ATOM 1707 C CA . GLU A 1 212 ? -9.329 2.915 -6.820 1.00 92.62 212 GLU A CA 1
ATOM 1708 C C . GLU A 1 212 ? -8.120 2.385 -6.042 1.00 92.62 212 GLU A C 1
ATOM 1710 O O . GLU A 1 212 ? -7.716 2.979 -5.036 1.00 92.62 212 GLU A O 1
ATOM 1715 N N . VAL A 1 213 ? -7.507 1.297 -6.525 1.00 94.50 213 VAL A N 1
ATOM 1716 C CA . VAL A 1 213 ? -6.263 0.754 -5.961 1.00 94.50 213 VAL A CA 1
ATOM 1717 C C . VAL A 1 213 ? -5.154 1.794 -6.026 1.00 94.50 213 VAL A C 1
ATOM 1719 O O . VAL A 1 213 ? -4.476 2.016 -5.023 1.00 94.50 213 VAL A O 1
ATOM 1722 N N . LEU A 1 214 ? -4.983 2.453 -7.172 1.00 94.12 214 LEU A N 1
ATOM 1723 C CA . LEU A 1 214 ? -3.953 3.465 -7.359 1.00 94.12 214 LEU A CA 1
ATOM 1724 C C . LEU A 1 214 ? -4.211 4.707 -6.517 1.00 94.12 214 LEU A C 1
ATOM 1726 O O . LEU A 1 214 ? -3.275 5.175 -5.885 1.00 94.12 214 LEU A O 1
ATOM 1730 N N . ARG A 1 215 ? -5.450 5.199 -6.432 1.00 95.38 215 ARG A N 1
ATOM 1731 C CA . ARG A 1 215 ? -5.801 6.357 -5.596 1.00 95.38 215 ARG A CA 1
ATOM 1732 C C . ARG A 1 215 ? -5.495 6.115 -4.123 1.00 95.38 215 ARG A C 1
ATOM 1734 O O . ARG A 1 215 ? -4.812 6.922 -3.503 1.00 95.38 215 ARG A O 1
ATOM 1741 N N . ASN A 1 216 ? -5.954 4.992 -3.567 1.00 97.81 216 ASN A N 1
ATOM 1742 C CA . ASN A 1 216 ? -5.710 4.666 -2.157 1.00 97.81 216 ASN A CA 1
ATOM 1743 C C . ASN A 1 216 ? -4.221 4.384 -1.884 1.00 97.81 216 ASN A C 1
ATOM 1745 O O . ASN A 1 216 ? -3.693 4.782 -0.848 1.00 97.81 216 ASN A O 1
ATOM 1749 N N . ALA A 1 217 ? -3.523 3.714 -2.808 1.00 97.75 217 ALA A N 1
ATOM 1750 C CA . ALA A 1 217 ? -2.090 3.459 -2.671 1.00 97.75 217 ALA A CA 1
ATOM 1751 C C . ALA A 1 217 ? -1.261 4.748 -2.797 1.00 97.75 217 ALA A C 1
ATOM 1753 O O . ALA A 1 217 ? -0.311 4.940 -2.041 1.00 97.75 217 ALA A O 1
ATOM 1754 N N . LEU A 1 218 ? -1.617 5.634 -3.731 1.00 96.81 218 LEU A N 1
ATOM 1755 C CA . LEU A 1 218 ? -0.970 6.928 -3.919 1.00 96.81 218 LEU A CA 1
ATOM 1756 C C . LEU A 1 218 ? -1.112 7.789 -2.668 1.00 96.81 218 LEU A C 1
ATOM 1758 O O . LEU A 1 218 ? -0.125 8.373 -2.241 1.00 96.81 218 LEU A O 1
ATOM 1762 N N . GLU A 1 219 ? -2.296 7.826 -2.058 1.00 97.94 219 GLU A N 1
ATOM 1763 C CA . GLU A 1 219 ? -2.541 8.624 -0.856 1.00 97.94 219 GLU A CA 1
ATOM 1764 C C . GLU A 1 219 ? -1.667 8.161 0.321 1.00 97.94 219 GLU A C 1
ATOM 1766 O O . GLU A 1 219 ? -0.969 8.965 0.939 1.00 97.94 219 GLU A O 1
ATOM 1771 N N . LEU A 1 220 ? -1.594 6.845 0.558 1.00 98.44 220 LEU A N 1
ATOM 1772 C CA . LEU A 1 220 ? -0.683 6.260 1.550 1.00 98.44 220 LEU A CA 1
ATOM 1773 C C . LEU A 1 220 ? 0.783 6.608 1.257 1.00 98.44 220 LEU A C 1
ATOM 1775 O O . LEU A 1 220 ? 1.531 6.998 2.154 1.00 98.44 220 LEU A O 1
ATOM 1779 N N . LEU A 1 221 ? 1.202 6.460 -0.001 1.00 98.19 221 LEU A N 1
ATOM 1780 C CA . LEU A 1 221 ? 2.575 6.713 -0.425 1.00 98.19 221 LEU A CA 1
ATOM 1781 C C . LEU A 1 221 ? 2.951 8.196 -0.286 1.00 98.19 221 LEU A C 1
ATOM 1783 O O . LEU A 1 221 ? 4.036 8.503 0.208 1.00 98.19 221 LEU A O 1
ATOM 1787 N N . ARG A 1 222 ? 2.049 9.108 -0.665 1.00 96.56 222 ARG A N 1
ATOM 1788 C CA . ARG A 1 222 ? 2.201 10.560 -0.508 1.00 96.56 222 ARG A CA 1
ATOM 1789 C C . ARG A 1 222 ? 2.332 10.939 0.954 1.00 96.56 222 ARG A C 1
ATOM 1791 O O . ARG A 1 222 ? 3.268 11.657 1.283 1.00 96.56 222 ARG A O 1
ATOM 1798 N N . ALA A 1 223 ? 1.469 10.424 1.831 1.00 97.56 223 ALA A N 1
ATOM 1799 C CA . ALA A 1 223 ? 1.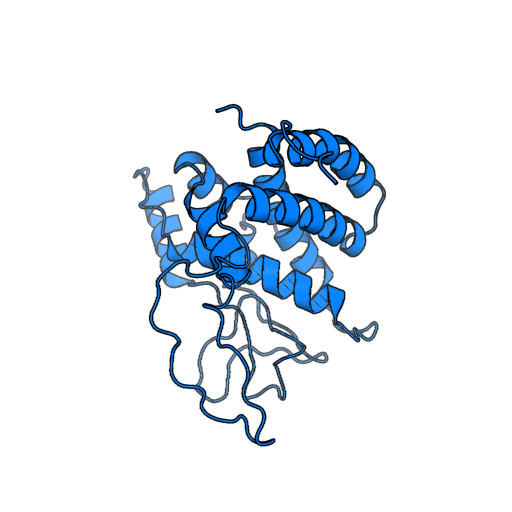562 10.693 3.263 1.00 97.56 223 ALA A CA 1
ATOM 1800 C C . ALA A 1 223 ? 2.952 10.321 3.807 1.00 97.56 223 ALA A C 1
ATOM 1802 O O . ALA A 1 223 ? 3.600 11.136 4.464 1.00 97.56 223 ALA A O 1
ATOM 1803 N N . ILE A 1 224 ? 3.451 9.124 3.472 1.00 97.31 224 ILE A N 1
ATOM 1804 C CA . ILE A 1 224 ? 4.780 8.659 3.898 1.00 97.31 224 ILE A CA 1
ATOM 1805 C C . ILE A 1 224 ? 5.887 9.576 3.364 1.00 97.31 224 ILE A C 1
ATOM 1807 O O . ILE A 1 224 ? 6.757 9.995 4.125 1.00 97.31 224 ILE A O 1
ATOM 1811 N N . VAL A 1 225 ? 5.877 9.887 2.066 1.00 94.94 225 VAL A N 1
ATOM 1812 C CA . VAL A 1 225 ? 6.913 10.724 1.445 1.00 94.94 225 VAL A CA 1
ATOM 1813 C C . VAL A 1 225 ? 6.895 12.141 2.024 1.00 94.94 225 VAL A C 1
ATOM 1815 O O . VAL A 1 225 ? 7.941 12.633 2.438 1.00 94.94 225 VAL A O 1
ATOM 1818 N N . THR A 1 226 ? 5.720 12.760 2.141 1.00 93.62 226 THR A N 1
ATOM 1819 C CA . THR A 1 226 ? 5.540 14.092 2.738 1.00 93.62 226 THR A CA 1
ATOM 1820 C C . THR A 1 226 ? 6.032 14.141 4.178 1.00 93.62 226 THR A C 1
ATOM 1822 O O . THR A 1 226 ? 6.703 15.099 4.562 1.00 93.62 226 THR A O 1
ATOM 1825 N N . PHE A 1 227 ? 5.756 13.101 4.968 1.00 94.88 227 PHE A N 1
ATOM 1826 C CA . PHE A 1 227 ? 6.286 12.994 6.321 1.00 94.88 227 PHE A CA 1
ATOM 1827 C C . PHE A 1 227 ? 7.817 13.055 6.327 1.00 94.88 227 PHE A C 1
ATOM 1829 O O . PHE A 1 227 ? 8.377 13.884 7.031 1.00 94.88 227 PHE A O 1
ATOM 1836 N N . TYR A 1 228 ? 8.496 12.252 5.504 1.00 91.31 228 TYR A N 1
ATOM 1837 C CA . TYR A 1 228 ? 9.963 12.226 5.459 1.00 91.31 228 TYR A CA 1
ATOM 1838 C C . TYR A 1 228 ? 10.607 13.521 4.948 1.00 91.31 228 TYR A C 1
ATOM 1840 O O . TYR A 1 228 ? 11.709 13.841 5.381 1.00 91.31 228 TYR A O 1
ATOM 1848 N N . ILE A 1 229 ? 9.947 14.263 4.056 1.00 86.88 229 ILE A N 1
ATOM 1849 C CA . ILE A 1 229 ? 10.433 15.577 3.595 1.00 86.88 229 ILE A CA 1
ATOM 1850 C C . ILE A 1 229 ? 10.379 16.600 4.728 1.00 86.88 229 ILE A C 1
ATOM 1852 O O . ILE A 1 229 ? 11.311 17.378 4.912 1.00 86.88 229 ILE A O 1
ATOM 1856 N N . ASN A 1 230 ? 9.277 16.602 5.478 1.00 87.38 230 ASN A N 1
ATOM 1857 C CA . ASN A 1 230 ? 9.042 17.564 6.552 1.00 87.38 230 ASN A CA 1
ATOM 1858 C C . ASN A 1 230 ? 9.680 17.136 7.879 1.00 87.38 230 ASN A C 1
ATOM 1860 O O . ASN A 1 230 ? 9.676 17.901 8.844 1.00 87.38 230 ASN A O 1
ATOM 1864 N N . TRP A 1 231 ? 10.207 15.914 7.949 1.00 82.12 231 TRP A N 1
ATOM 1865 C CA . TRP A 1 231 ? 10.846 15.393 9.141 1.00 82.12 231 TRP A CA 1
ATOM 1866 C C . TRP A 1 231 ? 12.250 15.976 9.286 1.00 82.12 231 TRP A C 1
ATOM 1868 O O . TRP A 1 231 ? 13.214 15.526 8.670 1.00 82.12 231 TRP A O 1
ATOM 1878 N N . THR A 1 232 ? 12.360 16.982 10.144 1.00 65.12 232 THR A N 1
ATOM 1879 C CA . THR A 1 232 ? 13.636 17.471 10.663 1.00 65.12 232 THR A CA 1
ATOM 1880 C C . THR A 1 232 ? 13.998 16.679 11.920 1.00 65.12 232 THR A C 1
ATOM 1882 O O . THR A 1 232 ? 13.202 16.663 12.863 1.00 65.12 232 THR A O 1
ATOM 1885 N N . ASP A 1 233 ? 15.151 16.002 11.908 1.00 58.38 233 ASP A N 1
ATOM 1886 C CA . ASP A 1 233 ? 15.727 15.311 13.078 1.00 58.38 233 ASP A CA 1
ATOM 1887 C C . ASP A 1 233 ? 16.037 16.280 14.237 1.00 58.38 233 ASP A C 1
ATOM 1889 O O . ASP A 1 233 ? 16.476 17.424 13.962 1.00 58.38 233 ASP A O 1
#

Mean predicted aligned error: 8.8 Å

Secondary structure (DSSP, 8-state):
-----SS-HHHHHHHHHHHHHHHHTTS-HHHHHHHHHHHHHHHHHHHH-S-S----SS---------TT--------PPPPHHHHHHHHHHTS-HHHHHHHHTPBPSSSTT-BHHHHHHH---EETTEE-SB-TT--B--SEE-TTT--SSSS--EE---HHHHHHHHHHHHTTS-----HHHHHHHHHHHHHHHHHHHH----TT-TTHHHHHHHHHHHHHHHHHHHHH---

Radius of gyration: 20.1 Å; Cα contacts (8 Å, |Δi|>4): 289; chains: 1; bounding box: 54×46×46 Å